Protein AF-A0A7S3AUV2-F1 (afdb_monomer_lite)

Foldseek 3Di:
DDDDDDDDDDDDDDDDDDDDPDDPDPDDDDDDDDDDDDDDDDDDDDDDPPDPDDDPPDPPQLDDPVCLVQVLVVHDDDDPPSDPPVLVVQVVVLLVVLVVVVLKDQDPLLCPPPPDDDDPLQPKIKQKQADVVVLGGTLLCVLPPGGPSVSSVVVVVSCLSVQVSSCVSNVPVVSNDDDRPPDMDMDMDGDHNHDRPDDDPDDPVVVCVVDVCPDPVNVVVVVVVVVVVVPPPPCPPDDDDDDDDDDDDDDD

pLDDT: mean 71.23, std 23.72, range [25.41, 98.56]

Organism: NCBI:txid156174

Secondary structure (DSSP, 8-state):
---PPPPP--PPP--------------------------------------------S---SS-HHHHHHHHTT-----TT-S-HHHHHHHHHHHHHHHHTT--EE-GGGGTTS-S---GGG-EEEE-SEETTTTEE-TTT-TTTSS-HHHHHHHHHHHHHHHHHHHHHTT-GGGG---TT-S---EEEE-TT----S--S---HHHHHH-TT-SHHHHHHHHHHHHHHTTSTT------------------

Sequence (252 aa):
PKMMGRASLLLWLPLAVPLAHYQPQKVDRRAAITSGVSAGLLFAASPSRSAEALPVDGAQPILPTWAIDSIGKGRAVVLPNWLPSELVAELRADCIASYADGNFKPDALASYGKKKTFDPTQDRMVMPSFYPSTGKDGPWVDFDSVGNGVARRAFASRMSDLRHSLAENLNRPTLAANGPQTHEMSYTRYGPGAALPRHTDEHHAELKKAHPVASGDENVKRVQRERCRRGTDGGHRMRPEGAMKRGALHAQ

Structure (mmCIF, N/CA/C/O backbone):
data_AF-A0A7S3AUV2-F1
#
_entry.id   AF-A0A7S3AUV2-F1
#
loop_
_atom_site.group_PDB
_atom_site.id
_atom_site.type_symbol
_atom_site.label_atom_id
_atom_site.label_alt_id
_atom_site.label_comp_id
_atom_site.label_asym_id
_atom_site.label_entity_id
_atom_site.label_seq_id
_atom_site.pdbx_PDB_ins_code
_atom_site.Cartn_x
_atom_site.Cartn_y
_atom_site.Cartn_z
_atom_site.occupancy
_atom_site.B_iso_or_equiv
_atom_site.auth_seq_id
_atom_site.auth_comp_id
_atom_site.auth_asym_id
_atom_site.auth_atom_id
_atom_site.pdbx_PDB_model_num
ATOM 1 N N . PRO A 1 1 ? 3.505 -69.069 5.628 1.00 47.34 1 PRO A N 1
ATOM 2 C CA . PRO A 1 1 ? 3.341 -67.674 6.097 1.00 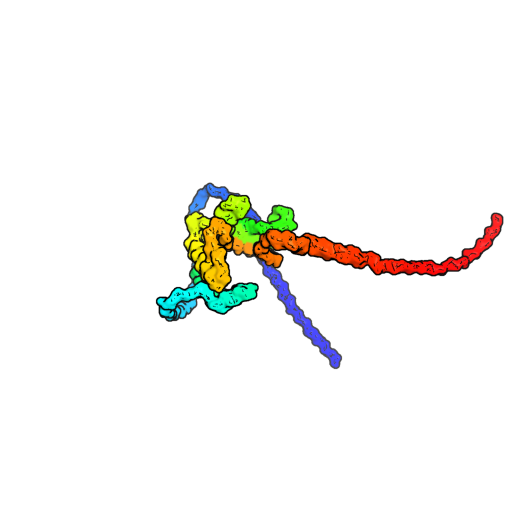47.34 1 PRO A CA 1
ATOM 3 C C . PRO A 1 1 ? 4.608 -66.840 5.826 1.00 47.34 1 PRO A C 1
ATOM 5 O O . PRO A 1 1 ? 5.508 -66.763 6.653 1.00 47.34 1 PRO A O 1
ATOM 8 N N . LYS A 1 2 ? 4.696 -66.273 4.620 1.00 35.97 2 LYS A N 1
ATOM 9 C CA . LYS A 1 2 ? 5.702 -65.283 4.218 1.00 35.97 2 LYS A CA 1
ATOM 10 C C . LYS A 1 2 ? 4.958 -64.226 3.406 1.00 35.97 2 LYS A C 1
ATOM 12 O O . LYS A 1 2 ? 4.561 -64.492 2.278 1.00 35.97 2 LYS A O 1
ATOM 17 N N . MET A 1 3 ? 4.695 -63.075 4.018 1.00 31.45 3 MET A N 1
ATOM 18 C CA . MET A 1 3 ? 4.182 -61.896 3.324 1.00 31.45 3 MET A CA 1
ATOM 19 C C . MET A 1 3 ? 5.372 -61.149 2.722 1.00 31.45 3 MET A C 1
ATOM 21 O O . MET A 1 3 ? 6.220 -60.646 3.453 1.00 31.45 3 MET A O 1
ATOM 25 N N . MET A 1 4 ? 5.449 -61.112 1.391 1.00 35.25 4 MET A N 1
ATOM 26 C CA . MET A 1 4 ? 6.344 -60.222 0.654 1.00 35.25 4 MET A CA 1
ATOM 27 C C . MET A 1 4 ? 5.610 -58.909 0.375 1.00 35.25 4 MET A C 1
ATOM 29 O O . MET A 1 4 ? 4.539 -58.899 -0.232 1.00 35.25 4 MET A O 1
ATOM 33 N N . GLY A 1 5 ? 6.188 -57.813 0.869 1.00 33.25 5 GLY A N 1
ATOM 34 C CA . GLY A 1 5 ? 5.718 -56.449 0.661 1.00 33.25 5 GLY A CA 1
ATOM 35 C C . GLY A 1 5 ? 5.954 -55.977 -0.772 1.00 33.25 5 GLY A C 1
ATOM 36 O O . GLY A 1 5 ? 6.983 -56.261 -1.382 1.00 33.25 5 GLY A O 1
ATOM 37 N N . ARG A 1 6 ? 4.969 -55.251 -1.300 1.00 34.75 6 ARG A N 1
ATOM 38 C CA . ARG A 1 6 ? 5.007 -54.581 -2.601 1.00 34.75 6 ARG A CA 1
ATOM 39 C C . ARG A 1 6 ? 5.859 -53.312 -2.501 1.00 34.75 6 ARG A C 1
ATOM 41 O O . ARG A 1 6 ? 5.592 -52.465 -1.655 1.00 34.75 6 ARG A O 1
ATOM 48 N N . ALA A 1 7 ? 6.850 -53.186 -3.379 1.00 30.55 7 ALA A N 1
ATOM 49 C CA . ALA A 1 7 ? 7.589 -51.951 -3.611 1.00 30.55 7 ALA A CA 1
ATOM 50 C C . ALA A 1 7 ? 6.845 -51.104 -4.657 1.00 30.55 7 ALA A C 1
ATOM 52 O O . ALA A 1 7 ? 6.572 -51.581 -5.759 1.00 30.55 7 ALA A O 1
ATOM 53 N N . SER A 1 8 ? 6.513 -49.860 -4.306 1.00 31.02 8 SER A N 1
ATOM 54 C CA . SER A 1 8 ? 5.978 -48.862 -5.235 1.00 31.02 8 SER A CA 1
ATOM 55 C C . SER A 1 8 ? 7.129 -48.059 -5.837 1.00 31.02 8 SER A C 1
ATOM 57 O O . SER A 1 8 ? 7.892 -47.417 -5.119 1.00 31.02 8 SER A O 1
ATOM 59 N N . LEU A 1 9 ? 7.238 -48.114 -7.163 1.00 25.41 9 LEU A N 1
ATOM 60 C CA . LEU A 1 9 ? 8.177 -47.363 -7.989 1.00 25.41 9 LEU A CA 1
ATOM 61 C C . LEU A 1 9 ? 7.543 -46.002 -8.332 1.00 25.41 9 LEU A C 1
ATOM 63 O O . LEU A 1 9 ? 6.549 -45.952 -9.054 1.00 25.41 9 LEU A O 1
ATOM 67 N N . LEU A 1 10 ? 8.090 -44.905 -7.806 1.00 30.44 10 LEU A N 1
ATOM 68 C CA . LEU A 1 10 ? 7.721 -43.535 -8.180 1.00 30.44 10 LEU A CA 1
ATOM 69 C C . LEU A 1 10 ? 8.792 -42.992 -9.131 1.00 30.44 10 LEU A C 1
ATOM 71 O O . LEU A 1 10 ? 9.920 -42.723 -8.725 1.00 30.44 10 LEU A O 1
ATOM 75 N N . LEU A 1 11 ? 8.432 -42.876 -10.410 1.00 26.03 11 LEU A N 1
ATOM 76 C CA . LEU A 1 11 ? 9.249 -42.269 -11.457 1.00 26.03 11 LEU A CA 1
ATOM 77 C C . LEU A 1 11 ? 9.177 -40.737 -11.316 1.00 26.03 11 LEU A C 1
ATOM 79 O O . LEU A 1 11 ? 8.096 -40.158 -11.401 1.00 26.03 11 LEU A O 1
ATOM 83 N N . TRP A 1 12 ? 10.320 -40.085 -11.113 1.00 27.62 12 TRP A N 1
ATOM 84 C CA . TRP A 1 12 ? 10.468 -38.628 -11.176 1.00 27.62 12 TRP A CA 1
ATOM 85 C C . TRP A 1 12 ? 11.095 -38.269 -12.530 1.00 27.62 12 TRP A C 1
ATOM 87 O O . TRP A 1 12 ? 12.223 -38.669 -12.812 1.00 27.62 12 TRP A O 1
ATOM 97 N N . LEU A 1 13 ? 10.366 -37.538 -13.374 1.00 27.59 13 LEU A N 1
ATOM 98 C CA . LEU A 1 13 ? 10.894 -36.921 -14.595 1.00 27.59 13 LEU A CA 1
ATOM 99 C C . LEU A 1 13 ? 11.226 -35.451 -14.294 1.00 27.59 13 LEU A C 1
ATOM 101 O O . LEU A 1 13 ? 10.324 -34.715 -13.888 1.00 27.59 13 LEU A O 1
ATOM 105 N N . PRO A 1 14 ? 12.468 -34.981 -14.498 1.00 35.66 14 PRO A N 1
ATOM 106 C CA . PRO A 1 14 ? 12.763 -33.558 -14.432 1.00 35.66 14 PRO A CA 1
ATOM 107 C C . PRO A 1 14 ? 12.349 -32.875 -15.744 1.00 35.66 14 PRO A C 1
ATOM 109 O O . PRO A 1 14 ? 12.918 -33.128 -16.804 1.00 35.66 14 PRO A O 1
ATOM 112 N N . LEU A 1 15 ? 11.372 -31.969 -15.664 1.00 36.38 15 LEU A N 1
ATOM 113 C CA . LEU A 1 15 ? 11.144 -30.945 -16.683 1.00 36.38 15 LEU A CA 1
ATOM 114 C C . LEU A 1 15 ? 12.262 -29.903 -16.561 1.00 36.38 15 LEU A C 1
ATOM 116 O O . LEU A 1 15 ? 12.274 -29.083 -15.644 1.00 36.38 15 LEU A O 1
ATOM 120 N N . ALA A 1 16 ? 13.225 -29.968 -17.478 1.00 32.12 16 ALA A N 1
ATOM 121 C CA . ALA A 1 16 ? 14.234 -28.938 -17.657 1.00 32.12 16 ALA A CA 1
ATOM 122 C C . ALA A 1 16 ? 13.564 -27.660 -18.187 1.00 32.12 16 ALA A C 1
ATOM 124 O O . ALA A 1 16 ? 13.121 -27.607 -19.332 1.00 32.12 16 ALA A O 1
ATOM 12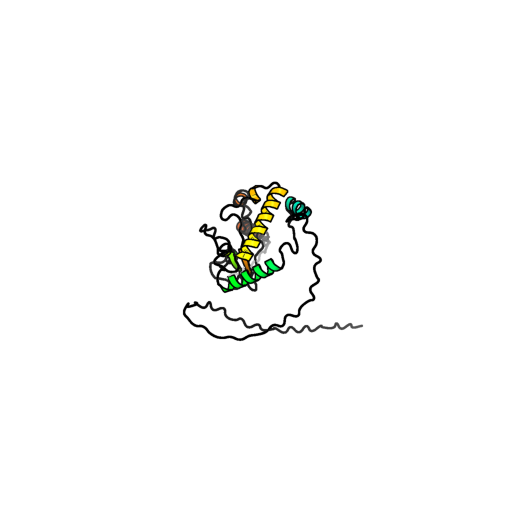5 N N . VAL A 1 17 ? 13.490 -26.629 -17.347 1.00 41.84 17 VAL A N 1
ATOM 126 C CA . VAL A 1 17 ? 13.181 -25.260 -17.776 1.00 41.84 17 VAL A CA 1
ATOM 127 C C . VAL A 1 17 ? 14.514 -24.577 -18.095 1.00 41.84 17 VAL A C 1
ATOM 129 O O . VAL A 1 17 ? 15.403 -24.586 -17.240 1.00 41.84 17 VAL A O 1
ATOM 132 N N . PRO A 1 18 ? 14.709 -23.998 -19.291 1.00 40.44 18 PRO A N 1
ATOM 133 C CA . PRO A 1 18 ? 15.941 -23.283 -19.591 1.00 40.44 18 PRO A CA 1
ATOM 134 C C . PRO A 1 18 ? 16.039 -22.012 -18.733 1.00 40.44 18 PRO A C 1
ATOM 136 O O . PRO A 1 18 ? 15.169 -21.143 -18.782 1.00 40.44 18 PRO A O 1
ATOM 139 N N . LEU A 1 19 ? 17.127 -21.893 -17.964 1.00 38.31 19 LEU A N 1
ATOM 140 C CA . LEU A 1 19 ? 17.561 -20.631 -17.363 1.00 38.31 19 LEU A CA 1
ATOM 141 C C . LEU A 1 19 ? 17.970 -19.671 -18.488 1.00 38.31 19 LEU A C 1
ATOM 143 O O . LEU A 1 19 ? 19.094 -19.719 -18.993 1.00 38.31 19 LEU A O 1
ATOM 147 N N . ALA A 1 20 ? 17.058 -18.783 -18.877 1.00 39.25 20 ALA A N 1
ATOM 148 C CA . ALA A 1 20 ? 17.409 -17.615 -19.667 1.00 39.25 20 ALA A CA 1
ATOM 149 C C . ALA A 1 20 ? 18.305 -16.703 -18.814 1.00 39.25 20 ALA A C 1
ATOM 151 O O . ALA A 1 20 ? 17.902 -16.216 -17.758 1.00 39.25 20 ALA A O 1
ATOM 152 N N . HIS A 1 21 ? 19.545 -16.506 -19.263 1.00 39.69 21 HIS A N 1
ATOM 153 C CA . HIS A 1 21 ? 20.461 -15.523 -18.697 1.00 39.69 21 HIS A CA 1
ATOM 154 C C . HIS A 1 21 ? 19.842 -14.127 -18.829 1.00 39.69 21 HIS A C 1
ATOM 156 O O . HIS A 1 21 ? 19.729 -13.592 -19.930 1.00 39.69 21 HIS A O 1
ATOM 162 N N . TYR A 1 22 ? 19.458 -13.529 -17.702 1.00 45.66 22 TYR A N 1
ATOM 163 C CA . TYR A 1 22 ? 19.075 -12.125 -17.645 1.00 45.66 22 TYR A CA 1
ATOM 164 C C . TYR A 1 22 ? 20.338 -11.263 -17.788 1.00 45.66 22 TYR A C 1
ATOM 166 O O . TYR A 1 22 ? 21.086 -11.053 -16.835 1.00 45.66 22 TYR A O 1
ATOM 174 N N . GLN A 1 23 ? 20.604 -10.812 -19.012 1.00 42.62 23 GLN A N 1
ATOM 175 C CA . GLN A 1 23 ? 21.561 -9.748 -19.305 1.00 42.62 23 GLN A CA 1
ATOM 176 C C . GLN A 1 23 ? 20.798 -8.416 -19.257 1.00 42.62 23 GLN A C 1
ATOM 178 O O . GLN A 1 23 ? 19.882 -8.234 -20.062 1.00 42.62 23 GLN A O 1
ATOM 183 N N . PRO A 1 24 ? 21.128 -7.475 -18.354 1.00 36.16 24 PRO A N 1
ATOM 184 C CA . PRO A 1 24 ? 20.530 -6.148 -18.391 1.00 36.16 24 PRO A CA 1
ATOM 185 C C . PRO A 1 24 ? 20.987 -5.439 -19.672 1.00 36.16 24 PRO A C 1
ATOM 187 O O . PRO A 1 24 ? 22.135 -5.005 -19.782 1.00 36.16 24 PRO A O 1
ATOM 190 N N . GLN A 1 25 ? 20.099 -5.340 -20.663 1.00 38.47 25 GLN A N 1
ATOM 191 C CA . GLN A 1 25 ? 20.367 -4.550 -21.857 1.00 38.47 25 GLN A CA 1
ATOM 192 C C . GLN A 1 25 ? 20.396 -3.066 -21.482 1.00 38.47 25 GLN A C 1
ATOM 194 O O . GLN A 1 25 ? 19.432 -2.517 -20.949 1.00 38.47 25 GLN A O 1
ATOM 199 N N . LYS A 1 26 ? 21.519 -2.403 -21.776 1.00 36.53 26 LYS A N 1
ATOM 200 C CA . LYS A 1 26 ? 21.570 -0.942 -21.862 1.00 36.53 26 LYS A CA 1
ATOM 201 C C . LYS A 1 26 ? 20.704 -0.541 -23.053 1.00 36.53 26 LYS A C 1
ATOM 203 O O . LYS A 1 26 ? 21.098 -0.762 -24.193 1.00 36.53 26 LYS A O 1
ATOM 208 N N . VAL A 1 27 ? 19.516 -0.010 -22.787 1.00 37.97 27 VAL A N 1
ATOM 209 C CA . VAL A 1 27 ? 18.630 0.483 -23.843 1.00 37.97 27 VAL A CA 1
ATOM 210 C C . VAL A 1 27 ? 19.176 1.820 -24.335 1.00 37.97 27 VAL A C 1
ATOM 212 O O . VAL A 1 27 ? 18.982 2.858 -23.702 1.00 37.97 27 VAL A O 1
ATOM 215 N N . ASP A 1 28 ? 19.876 1.776 -25.465 1.00 44.97 28 ASP A N 1
ATOM 216 C CA . ASP A 1 28 ? 20.173 2.952 -26.274 1.00 44.97 28 ASP A CA 1
ATOM 217 C C . ASP A 1 28 ? 18.863 3.422 -26.923 1.00 44.97 28 ASP A C 1
ATOM 219 O O . ASP A 1 28 ? 18.268 2.740 -27.760 1.00 44.97 28 ASP A O 1
ATOM 223 N N . ARG A 1 29 ? 18.355 4.579 -26.491 1.00 47.25 29 ARG A N 1
ATOM 224 C CA . ARG A 1 29 ? 17.128 5.170 -27.037 1.00 47.25 29 ARG A CA 1
ATOM 225 C C . ARG A 1 29 ? 17.440 5.850 -28.367 1.00 47.25 29 ARG A C 1
ATOM 227 O O . ARG A 1 29 ? 17.675 7.056 -28.381 1.00 47.25 29 ARG A O 1
ATOM 234 N N . ARG A 1 30 ? 17.399 5.110 -29.481 1.00 43.34 30 ARG A N 1
ATOM 235 C CA . ARG A 1 30 ? 17.244 5.684 -30.832 1.00 43.34 30 ARG A CA 1
ATOM 236 C C . ARG A 1 30 ? 16.678 4.677 -31.856 1.00 43.34 30 ARG A C 1
ATOM 238 O O . ARG A 1 30 ? 17.375 3.776 -32.291 1.00 43.34 30 ARG A O 1
ATOM 245 N N . ALA A 1 31 ? 15.453 4.995 -32.292 1.00 40.38 31 ALA A N 1
ATOM 246 C CA . ALA A 1 31 ? 14.849 4.791 -33.620 1.00 40.38 31 ALA A CA 1
ATOM 247 C C . ALA A 1 31 ? 14.235 3.432 -34.061 1.00 40.38 31 ALA A C 1
ATOM 249 O O . ALA A 1 31 ? 14.817 2.371 -33.889 1.00 40.38 31 ALA A O 1
ATOM 250 N N . ALA A 1 32 ? 13.099 3.601 -34.773 1.00 38.06 32 ALA A N 1
ATOM 251 C CA . ALA A 1 32 ? 12.352 2.718 -35.698 1.00 38.06 32 ALA A CA 1
ATOM 252 C C . ALA A 1 32 ? 11.533 1.565 -35.072 1.00 38.06 32 ALA A C 1
ATOM 254 O O . ALA A 1 32 ? 12.084 0.670 -34.451 1.00 38.06 32 ALA A O 1
ATOM 255 N N . ILE A 1 33 ? 10.190 1.611 -35.041 1.00 42.72 33 ILE A N 1
ATOM 256 C CA . ILE A 1 33 ? 9.170 1.495 -36.119 1.00 42.72 33 ILE A CA 1
ATOM 257 C C . ILE A 1 33 ? 9.178 0.120 -36.831 1.00 42.72 33 ILE A C 1
ATOM 259 O O . ILE A 1 33 ? 10.155 -0.257 -37.471 1.00 42.72 33 ILE A O 1
ATOM 263 N N . THR A 1 34 ? 7.980 -0.489 -36.830 1.00 34.84 34 THR A N 1
ATOM 264 C CA . THR A 1 34 ? 7.342 -1.449 -37.771 1.00 34.84 34 THR A CA 1
ATOM 265 C C . THR A 1 34 ? 7.225 -2.936 -37.388 1.00 34.84 34 THR A C 1
ATOM 267 O O . THR A 1 34 ? 8.220 -3.632 -37.243 1.00 34.84 34 THR A O 1
ATOM 270 N N . SER A 1 35 ? 5.953 -3.386 -37.400 1.00 40.06 35 SER A N 1
ATOM 271 C CA . SER A 1 35 ? 5.419 -4.749 -37.633 1.00 40.06 35 SER A CA 1
ATOM 272 C C . SER A 1 35 ? 5.687 -5.800 -36.542 1.00 40.06 35 SER A C 1
ATOM 274 O O . SER A 1 35 ? 6.824 -6.061 -36.195 1.00 40.06 35 SER A O 1
ATOM 276 N N . GLY A 1 36 ? 4.724 -6.500 -35.937 1.00 35.44 36 GLY A N 1
ATOM 277 C CA . GLY A 1 36 ? 3.363 -6.852 -36.336 1.00 35.44 36 GLY A CA 1
ATOM 278 C C . GLY A 1 36 ? 3.264 -8.376 -36.423 1.00 35.44 36 GLY A C 1
ATOM 279 O O . GLY A 1 36 ? 3.754 -8.919 -37.397 1.00 35.44 36 GLY A O 1
ATOM 280 N N . VAL A 1 37 ? 2.640 -9.049 -35.445 1.00 39.16 37 VAL A N 1
ATOM 281 C CA . VAL A 1 37 ? 2.006 -10.375 -35.604 1.00 39.16 37 VAL A CA 1
ATOM 282 C C . VAL A 1 37 ? 0.911 -10.516 -34.546 1.00 39.16 37 VAL A C 1
ATOM 284 O O . VAL A 1 37 ? 1.168 -10.482 -33.344 1.00 39.16 37 VAL A O 1
ATOM 287 N N . SER A 1 38 ? -0.316 -10.680 -35.024 1.00 44.53 38 SER A N 1
ATOM 288 C CA . SER A 1 38 ? -1.495 -11.038 -34.247 1.00 44.53 38 SER A CA 1
ATOM 289 C C . SER A 1 38 ? -1.416 -12.494 -33.785 1.00 44.53 38 SER A C 1
ATOM 291 O O . SER A 1 38 ? -1.256 -13.393 -34.607 1.00 44.53 38 SER A O 1
ATOM 293 N N . ALA A 1 39 ? -1.614 -12.740 -32.492 1.00 43.16 39 ALA A N 1
ATOM 294 C CA . ALA A 1 39 ? -1.953 -14.058 -31.965 1.00 43.16 39 ALA A CA 1
ATOM 295 C C . ALA A 1 39 ? -3.254 -13.924 -31.170 1.00 43.16 39 ALA A C 1
ATOM 297 O O . ALA A 1 39 ? -3.282 -13.371 -30.071 1.00 43.16 39 ALA A O 1
ATOM 298 N N . GLY A 1 40 ? -4.350 -14.370 -31.784 1.00 38.03 40 GLY A N 1
ATOM 299 C CA . GLY A 1 40 ? -5.665 -14.404 -31.164 1.00 38.03 40 GLY A CA 1
ATOM 300 C C . GLY A 1 40 ? -5.706 -15.444 -30.050 1.00 38.03 40 GLY A C 1
ATOM 301 O O . GLY A 1 40 ? -5.492 -16.629 -30.297 1.00 38.03 40 GLY A O 1
ATOM 302 N N . LEU A 1 41 ? -6.019 -15.000 -28.833 1.00 40.97 41 LEU A N 1
ATOM 303 C CA . LEU A 1 41 ? -6.516 -15.873 -27.778 1.00 40.97 41 LEU A CA 1
ATOM 304 C C . LEU A 1 41 ? -8.043 -15.792 -27.762 1.00 40.97 41 LEU A C 1
ATOM 306 O O . LEU A 1 41 ? -8.628 -14.754 -27.459 1.00 40.97 41 LEU A O 1
ATOM 310 N N . LEU A 1 42 ? -8.672 -16.918 -28.084 1.00 37.50 42 LEU A N 1
ATOM 311 C CA . LEU A 1 42 ? -10.092 -17.163 -27.873 1.00 37.50 42 LEU A CA 1
ATOM 312 C C . LEU A 1 42 ? -10.339 -17.290 -26.364 1.00 37.50 42 LEU A C 1
ATOM 314 O O . LEU A 1 42 ? -10.059 -18.331 -25.771 1.00 37.50 42 LEU A O 1
ATOM 318 N N . PHE A 1 43 ? -10.856 -16.235 -25.736 1.00 41.97 43 PHE A N 1
ATOM 319 C CA . PHE A 1 43 ? -11.446 -16.337 -24.403 1.00 41.97 43 PHE A CA 1
ATOM 320 C C . PHE A 1 43 ? -12.873 -16.869 -24.541 1.00 41.97 43 PHE A C 1
ATOM 322 O O . PHE A 1 43 ? -13.735 -16.231 -25.145 1.00 41.97 43 PHE A O 1
ATOM 329 N N . ALA A 1 44 ? -13.111 -18.059 -23.992 1.00 43.34 44 ALA A N 1
ATOM 330 C CA . ALA A 1 44 ? -14.448 -18.609 -23.838 1.00 43.34 44 ALA A CA 1
ATOM 331 C C . ALA A 1 44 ? -15.270 -17.686 -22.924 1.00 43.34 44 ALA A C 1
ATOM 333 O O . ALA A 1 44 ? -14.907 -17.454 -21.769 1.00 43.34 44 ALA A O 1
ATOM 334 N N . ALA A 1 45 ? -16.361 -17.142 -23.460 1.00 40.25 45 ALA A N 1
ATOM 335 C CA . ALA A 1 45 ? -17.312 -16.336 -22.714 1.00 40.25 45 ALA A CA 1
ATOM 336 C C . ALA A 1 45 ? -18.056 -17.222 -21.704 1.00 40.25 45 ALA A C 1
ATOM 338 O O . ALA A 1 45 ? -18.858 -18.078 -22.079 1.00 40.25 45 ALA A O 1
ATOM 339 N N . SER A 1 46 ? -17.788 -17.016 -20.416 1.00 50.28 46 SER A N 1
ATOM 340 C CA . SER A 1 46 ? -18.653 -17.515 -19.347 1.00 50.28 46 SER A CA 1
ATOM 341 C C . SER A 1 46 ? -19.993 -16.772 -19.393 1.00 50.28 46 SER A C 1
ATOM 343 O O . SER A 1 46 ? -19.998 -15.561 -19.626 1.00 50.28 46 SER A O 1
ATOM 345 N N . PRO A 1 47 ? -21.132 -17.445 -19.157 1.00 43.97 47 PRO A N 1
ATOM 346 C CA . PRO A 1 47 ? -22.423 -16.777 -19.113 1.00 43.97 47 PRO A CA 1
ATOM 347 C C . PRO A 1 47 ? -22.444 -15.767 -17.961 1.00 43.97 47 PRO A C 1
ATOM 349 O O . PRO A 1 47 ? -22.327 -16.137 -16.790 1.00 43.97 47 PRO A O 1
ATOM 352 N N . SER A 1 48 ? -22.603 -14.489 -18.312 1.00 43.12 48 SER A N 1
ATOM 353 C CA . SER A 1 48 ? -22.936 -13.420 -17.376 1.00 43.12 48 SER A CA 1
ATOM 354 C C . SER A 1 48 ? -24.209 -13.802 -16.634 1.00 43.12 48 SER A C 1
ATOM 356 O O . SER A 1 48 ? -25.304 -13.773 -17.194 1.00 43.12 48 SER A O 1
ATOM 358 N N . ARG A 1 49 ? -24.077 -14.152 -15.352 1.00 45.91 49 ARG A N 1
ATOM 359 C CA . ARG A 1 49 ? -25.196 -14.007 -14.425 1.00 45.91 49 ARG A CA 1
ATOM 360 C C . ARG A 1 49 ? -25.500 -12.518 -14.375 1.00 45.91 49 ARG A C 1
ATOM 362 O O . ARG A 1 49 ? -24.678 -11.755 -13.875 1.00 45.91 49 ARG A O 1
ATOM 369 N N . SER A 1 50 ? -26.643 -12.120 -14.926 1.00 51.47 50 SER A N 1
ATOM 370 C CA . SER A 1 50 ? -27.216 -10.801 -14.688 1.00 51.47 50 SER A CA 1
ATOM 371 C C . SER A 1 50 ? -27.293 -10.602 -13.180 1.00 51.47 50 SER A C 1
ATOM 373 O O . SER A 1 50 ? -28.091 -11.249 -12.504 1.00 51.47 50 SER A O 1
ATOM 375 N N . ALA A 1 51 ? -26.394 -9.776 -12.651 1.00 47.53 51 ALA A N 1
ATOM 376 C CA . ALA A 1 51 ? -26.490 -9.294 -11.293 1.00 47.53 51 ALA A CA 1
ATOM 377 C C . ALA A 1 51 ? -27.745 -8.423 -11.242 1.00 47.53 51 ALA A C 1
ATOM 379 O O . ALA A 1 51 ? -27.788 -7.345 -11.834 1.00 47.53 51 ALA A O 1
ATOM 380 N N . GLU A 1 52 ? -28.791 -8.940 -10.605 1.00 45.03 52 GLU A N 1
ATOM 381 C CA . GLU A 1 52 ? -29.916 -8.142 -10.138 1.00 45.03 52 GLU A CA 1
ATOM 382 C C . GLU A 1 52 ? -29.344 -6.941 -9.378 1.00 45.03 52 GLU A C 1
ATOM 384 O O . GLU A 1 52 ? -28.635 -7.100 -8.381 1.00 45.03 52 GLU A O 1
ATOM 389 N N . ALA A 1 53 ? -29.575 -5.742 -9.910 1.00 46.59 53 ALA A N 1
ATOM 390 C CA . ALA A 1 53 ? -29.132 -4.504 -9.298 1.00 46.59 53 ALA A CA 1
ATOM 391 C C . ALA A 1 53 ? -29.901 -4.319 -7.986 1.00 46.59 53 ALA A C 1
ATOM 393 O O . ALA A 1 53 ? -31.071 -3.937 -7.984 1.00 46.59 53 ALA A O 1
ATOM 394 N N . LEU A 1 54 ? -29.243 -4.641 -6.872 1.00 47.44 54 LEU A N 1
ATOM 395 C CA . LEU A 1 54 ? -29.751 -4.335 -5.543 1.00 47.44 54 LEU A CA 1
ATOM 396 C C . LEU A 1 54 ? -29.869 -2.810 -5.376 1.00 47.44 54 LEU A C 1
ATOM 398 O O . LEU A 1 54 ? -29.056 -2.066 -5.933 1.00 47.44 54 LEU A O 1
ATOM 402 N N . PRO A 1 55 ? -30.884 -2.344 -4.631 1.00 43.59 55 PRO A N 1
ATOM 403 C CA . PRO A 1 55 ? -31.174 -0.927 -4.468 1.00 43.59 55 PRO A CA 1
ATOM 404 C C . PRO A 1 55 ? -29.964 -0.164 -3.918 1.00 43.59 55 PRO A C 1
ATOM 406 O O . PRO A 1 55 ? -29.302 -0.594 -2.973 1.00 43.59 55 PRO A O 1
ATOM 409 N N . VAL A 1 56 ? -29.694 0.986 -4.536 1.00 50.25 56 VAL A N 1
ATOM 410 C CA . VAL A 1 56 ? -28.684 1.964 -4.123 1.00 50.25 56 VAL A CA 1
ATOM 411 C C . VAL A 1 56 ? -29.245 2.723 -2.921 1.00 50.25 56 VAL A C 1
ATOM 413 O O . VAL A 1 56 ? -29.807 3.801 -3.081 1.00 50.25 56 VAL A O 1
ATOM 416 N N . ASP A 1 57 ? -29.170 2.126 -1.731 1.00 46.88 57 ASP A N 1
ATOM 417 C CA . ASP A 1 57 ? -29.711 2.725 -0.508 1.00 46.88 57 ASP A CA 1
ATOM 418 C C . ASP A 1 57 ? -28.733 2.566 0.666 1.00 46.88 57 ASP A C 1
ATOM 420 O O . ASP A 1 57 ? -28.354 1.455 1.043 1.00 46.88 57 ASP A O 1
ATOM 424 N N . GLY A 1 58 ? -28.287 3.710 1.196 1.00 53.56 58 GLY A N 1
ATOM 425 C CA . GLY A 1 58 ? -27.262 3.845 2.235 1.00 53.56 58 GLY A CA 1
ATOM 426 C C . GLY A 1 58 ? -25.854 3.463 1.765 1.00 53.56 58 GLY A C 1
ATOM 427 O O . GLY A 1 58 ? -25.592 2.318 1.406 1.00 53.56 58 GLY A O 1
ATOM 428 N N . ALA A 1 59 ? -24.906 4.405 1.799 1.00 72.00 59 ALA A N 1
ATOM 429 C CA . ALA A 1 59 ? -23.494 4.083 1.605 1.00 72.00 59 ALA A CA 1
ATOM 430 C C . ALA A 1 59 ? -23.085 3.013 2.633 1.00 72.00 59 ALA A C 1
ATOM 432 O O . ALA A 1 59 ? -22.958 3.302 3.822 1.00 72.00 59 ALA A O 1
ATOM 433 N N . GLN A 1 60 ? -22.949 1.763 2.183 1.00 76.56 60 GLN A N 1
ATOM 434 C CA . GLN A 1 60 ? -22.558 0.661 3.052 1.00 76.56 60 GLN A CA 1
ATOM 435 C C . GLN A 1 60 ? -21.204 1.002 3.691 1.00 76.56 60 GLN A C 1
ATOM 437 O O . GLN A 1 60 ? -20.295 1.438 2.972 1.00 76.56 60 GLN A O 1
ATOM 442 N N . PRO A 1 61 ? -21.046 0.822 5.014 1.00 88.00 61 PRO A N 1
ATOM 443 C CA . PRO A 1 61 ? -19.778 1.065 5.684 1.00 88.00 61 PRO A CA 1
ATOM 444 C C . PRO A 1 61 ? -18.633 0.323 4.985 1.00 88.00 61 PRO A C 1
ATOM 446 O O . PRO A 1 61 ? -18.772 -0.841 4.606 1.00 88.00 61 PRO A O 1
ATOM 449 N N . ILE A 1 62 ? -17.476 0.976 4.838 1.00 94.44 62 ILE A N 1
ATOM 450 C CA . ILE A 1 62 ? -16.301 0.377 4.178 1.00 94.44 62 ILE A CA 1
ATOM 451 C C . ILE A 1 62 ? -15.770 -0.869 4.902 1.00 94.44 62 ILE A C 1
ATOM 453 O O . ILE A 1 62 ? -15.107 -1.711 4.290 1.00 94.44 62 ILE A O 1
ATOM 457 N N . LEU A 1 63 ? -16.074 -0.984 6.198 1.00 95.81 63 LEU A N 1
ATOM 458 C CA . LEU A 1 63 ? -15.819 -2.149 7.030 1.00 95.81 63 LEU A CA 1
ATOM 459 C C . LEU A 1 63 ? -17.109 -2.573 7.743 1.00 95.81 63 LEU A C 1
ATOM 461 O O . LEU A 1 63 ? -17.802 -1.721 8.299 1.00 95.81 63 LEU A O 1
ATOM 465 N N . PRO A 1 64 ? -17.413 -3.878 7.809 1.00 95.50 64 PRO A N 1
ATOM 466 C CA . PRO A 1 64 ? -18.510 -4.365 8.634 1.00 95.50 64 PRO A CA 1
ATOM 467 C C . PRO A 1 64 ? -18.174 -4.230 10.130 1.00 95.50 64 PRO A C 1
ATOM 469 O O . PRO A 1 64 ? -17.012 -4.340 10.526 1.00 95.50 64 PRO A O 1
ATOM 472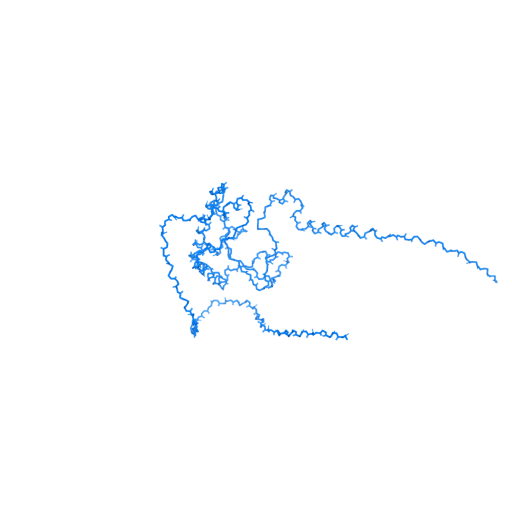 N N . THR A 1 65 ? -19.187 -4.077 10.987 1.00 95.94 65 THR A N 1
ATOM 473 C CA . THR A 1 65 ? -19.011 -3.857 12.440 1.00 95.94 65 THR A CA 1
ATOM 474 C C . THR A 1 65 ? -18.141 -4.925 13.114 1.00 95.94 65 THR A C 1
ATOM 476 O O . THR A 1 65 ? -17.261 -4.603 13.906 1.00 95.94 65 THR A O 1
ATOM 479 N N . TRP A 1 66 ? -18.294 -6.201 12.741 1.00 96.56 66 TRP A N 1
ATOM 480 C CA . TRP A 1 66 ? -17.489 -7.289 13.313 1.00 96.56 66 TRP A CA 1
ATOM 481 C C . TRP A 1 66 ? -15.980 -7.150 13.023 1.00 96.56 66 TRP A C 1
ATOM 483 O O . TRP A 1 66 ? -15.148 -7.626 13.806 1.00 96.56 66 TRP A O 1
ATOM 493 N N . ALA A 1 67 ? -15.613 -6.516 11.901 1.00 97.75 67 ALA A N 1
ATOM 494 C CA . ALA A 1 67 ? -14.221 -6.274 11.534 1.00 97.75 67 ALA A CA 1
ATOM 495 C C . ALA A 1 67 ? -13.618 -5.189 12.430 1.00 97.75 67 ALA A C 1
ATOM 497 O O . ALA A 1 67 ? -12.524 -5.384 12.959 1.00 97.75 67 ALA A O 1
ATOM 498 N N . ILE A 1 68 ? -14.361 -4.104 12.669 1.00 97.69 68 ILE A N 1
ATOM 499 C CA . ILE A 1 68 ? -13.992 -3.050 13.623 1.00 97.69 68 ILE A CA 1
ATOM 500 C C . ILE A 1 68 ? -13.756 -3.647 15.013 1.00 97.69 68 ILE A C 1
ATOM 502 O O . ILE A 1 68 ? -12.680 -3.459 15.579 1.00 97.69 68 ILE A O 1
ATOM 506 N N . ASP A 1 69 ? -14.701 -4.440 15.526 1.00 97.50 69 ASP A N 1
ATOM 507 C CA . ASP A 1 69 ? -14.586 -5.070 16.848 1.00 97.50 69 ASP A CA 1
ATOM 508 C C . ASP A 1 69 ? -13.355 -5.976 16.965 1.00 97.50 69 ASP A C 1
ATOM 510 O O . ASP A 1 69 ? -12.716 -6.061 18.017 1.00 97.50 69 ASP A O 1
ATOM 514 N N . SER A 1 70 ? -13.021 -6.690 15.889 1.00 97.62 70 SER A N 1
ATOM 515 C CA . SER A 1 70 ? -11.864 -7.586 15.846 1.00 97.62 70 SER A CA 1
ATOM 516 C C . SER A 1 70 ? -10.551 -6.804 15.827 1.00 97.62 70 SER A C 1
ATOM 518 O O . SER A 1 70 ? -9.640 -7.127 16.595 1.00 97.62 70 SER A O 1
ATOM 520 N N . ILE A 1 71 ? -10.472 -5.743 15.020 1.00 96.88 71 ILE A N 1
ATOM 521 C CA . ILE A 1 71 ? -9.308 -4.849 14.955 1.00 96.88 71 ILE A CA 1
ATOM 522 C C . ILE A 1 71 ? -9.111 -4.130 16.293 1.00 96.88 71 ILE A C 1
ATOM 524 O O . ILE A 1 71 ? -7.992 -4.089 16.801 1.00 96.88 71 ILE A O 1
ATOM 528 N N . GLY A 1 72 ? -10.183 -3.638 16.922 1.00 95.88 72 GLY A N 1
ATOM 529 C CA . GLY A 1 72 ? -10.132 -2.999 18.241 1.00 95.88 72 GLY A CA 1
ATOM 530 C C . GLY A 1 72 ? -9.587 -3.917 19.343 1.00 95.88 72 GLY A C 1
ATOM 531 O O . GLY A 1 72 ? -8.963 -3.448 20.291 1.00 95.88 72 GLY A O 1
ATOM 532 N N . LYS A 1 73 ? -9.733 -5.239 19.181 1.00 96.88 73 LYS A N 1
ATOM 533 C CA . LYS A 1 73 ? -9.147 -6.274 20.055 1.00 96.88 73 LYS A CA 1
ATOM 534 C C . LYS A 1 73 ? -7.712 -6.665 19.667 1.00 96.88 73 LYS A C 1
ATOM 536 O O . LYS A 1 73 ? -7.196 -7.655 20.185 1.00 96.88 73 LYS A O 1
ATOM 541 N N . GLY A 1 74 ? -7.081 -5.939 18.743 1.00 93.56 74 GLY A N 1
ATOM 542 C CA . GLY A 1 74 ? -5.722 -6.197 18.264 1.00 93.56 74 GLY A CA 1
ATOM 543 C C . GLY A 1 74 ? -5.596 -7.435 17.373 1.00 93.56 74 GLY A C 1
ATOM 544 O O . GLY A 1 74 ? -4.521 -8.026 17.301 1.00 93.56 74 GLY A O 1
ATOM 545 N N . ARG A 1 75 ? -6.686 -7.878 16.732 1.00 95.44 75 ARG A N 1
ATOM 546 C CA . ARG A 1 75 ? -6.683 -9.058 15.854 1.00 95.44 75 ARG A CA 1
ATOM 547 C C . ARG A 1 75 ? -6.547 -8.658 14.389 1.00 95.44 75 ARG A C 1
ATOM 549 O O . ARG A 1 75 ? -7.019 -7.604 13.973 1.00 95.44 75 ARG A O 1
ATOM 556 N N . ALA A 1 76 ? -5.958 -9.552 13.600 1.00 94.81 76 ALA A N 1
ATOM 557 C CA . ALA A 1 76 ? -5.981 -9.454 12.147 1.00 94.81 76 ALA A CA 1
ATOM 558 C C . ALA A 1 76 ? -7.367 -9.827 11.598 1.00 94.81 76 ALA A C 1
ATOM 560 O O . ALA A 1 76 ? -8.039 -10.712 12.134 1.00 94.81 76 ALA A O 1
ATOM 561 N N . VAL A 1 77 ? -7.771 -9.167 10.513 1.00 96.38 77 VAL A N 1
ATOM 562 C CA . VAL A 1 77 ? -9.040 -9.404 9.817 1.00 96.38 77 VAL A CA 1
ATOM 563 C C . VAL A 1 77 ? -8.766 -9.682 8.341 1.00 96.38 77 VAL A C 1
ATOM 565 O O . VAL A 1 77 ? -7.905 -9.048 7.737 1.00 96.38 77 VAL A O 1
ATOM 568 N N . VAL A 1 78 ? -9.517 -10.621 7.762 1.00 96.56 78 VAL A N 1
ATOM 569 C CA . VAL A 1 78 ? -9.494 -10.933 6.328 1.00 96.56 78 VAL A CA 1
ATOM 570 C C . VAL A 1 78 ? -10.857 -10.591 5.739 1.00 96.56 78 VAL A C 1
ATOM 572 O O . VAL A 1 78 ? -11.870 -11.137 6.172 1.00 96.56 78 VAL A O 1
ATOM 575 N N . LEU A 1 79 ? -10.875 -9.698 4.748 1.00 95.88 79 LEU A N 1
ATOM 576 C CA . LEU A 1 79 ? -12.081 -9.307 4.020 1.00 95.88 79 LEU A CA 1
ATOM 577 C C . LEU A 1 79 ? -11.958 -9.739 2.555 1.00 95.88 79 LEU A C 1
ATOM 579 O O . LEU A 1 79 ? -11.213 -9.111 1.797 1.00 95.88 79 LEU A O 1
ATOM 583 N N . PRO A 1 80 ? -12.644 -10.814 2.133 1.00 95.19 80 PRO A N 1
ATOM 584 C CA . PRO A 1 80 ? -12.652 -11.201 0.730 1.00 95.19 80 PRO A CA 1
ATOM 585 C C . PRO A 1 80 ? -13.377 -10.137 -0.101 1.00 95.19 80 PRO A C 1
ATOM 587 O O . PRO A 1 80 ? -14.336 -9.528 0.367 1.00 95.19 80 PRO A O 1
ATOM 590 N N . ASN A 1 81 ? -12.935 -9.940 -1.345 1.00 94.75 81 ASN A N 1
ATOM 591 C CA . ASN A 1 81 ? -13.588 -9.053 -2.319 1.00 94.75 81 ASN A CA 1
ATOM 592 C C . ASN A 1 81 ? -13.794 -7.605 -1.823 1.00 94.75 81 ASN A C 1
ATOM 594 O O . ASN A 1 81 ? -14.761 -6.949 -2.194 1.00 94.75 81 ASN A O 1
ATOM 598 N N . TRP A 1 82 ? -12.898 -7.105 -0.964 1.00 95.31 82 TRP A N 1
ATOM 599 C CA . TRP A 1 82 ? -12.994 -5.744 -0.420 1.00 95.31 82 TRP A CA 1
ATOM 600 C C . TRP A 1 82 ? -12.791 -4.649 -1.483 1.00 95.31 82 TRP A C 1
ATOM 602 O O . TRP A 1 82 ? -13.381 -3.569 -1.394 1.00 95.31 82 TRP A O 1
ATOM 612 N N . LEU A 1 83 ? -11.971 -4.941 -2.499 1.00 95.75 83 LEU A N 1
ATOM 613 C CA . LEU A 1 83 ? -11.840 -4.125 -3.703 1.00 95.75 83 LEU A CA 1
ATOM 614 C C . LEU A 1 83 ? -12.702 -4.699 -4.835 1.00 95.75 83 LEU A C 1
ATOM 616 O O . LEU A 1 83 ? -12.755 -5.925 -4.975 1.00 95.75 83 LEU A O 1
ATOM 620 N N . PRO A 1 84 ? -13.288 -3.837 -5.687 1.00 95.88 84 PRO A N 1
ATOM 621 C CA . PRO A 1 84 ? -13.923 -4.265 -6.930 1.00 95.88 84 PRO A CA 1
ATOM 622 C C . PRO A 1 84 ? -12.963 -5.073 -7.811 1.00 95.88 84 PRO A C 1
ATOM 624 O O . PRO A 1 84 ? -11.775 -4.744 -7.912 1.00 95.88 84 PRO A O 1
ATOM 627 N N . SER A 1 85 ? -13.470 -6.119 -8.466 1.00 96.75 85 SER A N 1
ATOM 628 C CA . SER A 1 85 ? -12.680 -7.004 -9.332 1.00 96.75 85 SER A CA 1
ATOM 629 C C . SER A 1 85 ? -12.002 -6.261 -10.477 1.00 96.75 85 SER A C 1
ATOM 631 O O . SER A 1 85 ? -10.867 -6.579 -10.834 1.00 96.75 85 SER A O 1
ATOM 633 N N . GLU A 1 86 ? -12.678 -5.255 -11.018 1.00 97.94 86 GLU A N 1
ATOM 634 C CA . GLU A 1 86 ? -12.232 -4.432 -12.139 1.00 97.94 86 GLU A CA 1
ATOM 635 C C . GLU A 1 86 ? -11.008 -3.617 -11.719 1.00 97.94 86 GLU A C 1
ATOM 637 O O . GLU A 1 86 ? -9.959 -3.697 -12.356 1.00 97.94 86 GLU A O 1
ATOM 642 N N . LEU A 1 87 ? -11.086 -2.948 -10.563 1.00 97.56 87 LEU A N 1
ATOM 643 C CA . LEU A 1 87 ? -9.967 -2.189 -10.007 1.00 97.56 87 LEU A CA 1
ATOM 644 C C . LEU A 1 87 ? -8.773 -3.101 -9.678 1.00 97.56 87 LEU A C 1
ATOM 646 O O . LEU A 1 87 ? -7.624 -2.732 -9.908 1.00 97.56 87 LEU A O 1
ATOM 650 N N . VAL A 1 88 ? -9.015 -4.317 -9.177 1.00 98.25 88 VAL A N 1
ATOM 651 C CA . VAL A 1 88 ? -7.940 -5.300 -8.950 1.00 98.25 88 VAL A CA 1
ATOM 652 C C . VAL A 1 88 ? -7.258 -5.696 -10.263 1.00 98.25 88 VAL A C 1
ATOM 654 O O . VAL A 1 88 ? -6.032 -5.823 -10.294 1.00 98.25 88 VAL A O 1
ATOM 657 N N . ALA A 1 89 ? -8.018 -5.902 -11.341 1.00 98.25 89 ALA A N 1
ATOM 658 C CA . ALA A 1 89 ? -7.461 -6.222 -12.652 1.00 98.25 89 ALA A CA 1
ATOM 659 C C . ALA A 1 89 ? -6.616 -5.062 -13.204 1.00 98.25 89 ALA A C 1
ATOM 661 O O . ALA A 1 89 ? -5.492 -5.292 -13.656 1.00 98.25 89 ALA A O 1
ATOM 662 N N . GLU A 1 90 ? -7.102 -3.825 -13.086 1.00 98.44 90 GLU A N 1
ATOM 663 C CA . GLU A 1 90 ? -6.377 -2.620 -13.499 1.00 98.44 90 GLU A CA 1
ATOM 664 C C . GLU A 1 90 ? -5.077 -2.420 -12.714 1.00 98.44 90 GLU A C 1
ATOM 666 O O . GLU A 1 90 ? -4.026 -2.219 -13.318 1.00 98.44 90 GLU A O 1
ATOM 671 N N . LEU A 1 91 ? -5.108 -2.547 -11.382 1.00 98.31 91 LEU A N 1
ATOM 672 C CA . LEU A 1 91 ? -3.913 -2.433 -10.533 1.00 98.31 91 LEU A CA 1
ATOM 673 C C . LEU A 1 91 ? -2.877 -3.524 -10.843 1.00 98.31 91 LEU A C 1
ATOM 675 O O . LEU A 1 91 ? -1.674 -3.281 -10.760 1.00 98.31 91 LEU A O 1
ATOM 679 N N . ARG A 1 92 ? -3.317 -4.738 -11.199 1.00 98.38 92 ARG A N 1
ATOM 680 C CA . ARG A 1 92 ? -2.409 -5.816 -11.624 1.00 98.38 92 ARG A CA 1
ATOM 681 C C . ARG A 1 92 ? -1.748 -5.494 -12.958 1.00 98.38 92 ARG A C 1
ATOM 683 O O . ARG A 1 92 ? -0.537 -5.667 -13.074 1.00 98.38 92 ARG A O 1
ATOM 690 N N . ALA A 1 93 ? -2.526 -5.035 -13.936 1.00 98.38 93 ALA A N 1
ATOM 691 C CA . ALA A 1 93 ? -1.999 -4.621 -15.230 1.00 98.38 93 ALA A CA 1
ATOM 692 C C . ALA A 1 93 ? -1.006 -3.456 -15.075 1.00 98.38 93 ALA A C 1
ATOM 694 O O . ALA A 1 93 ? 0.085 -3.515 -15.640 1.00 98.38 93 ALA A O 1
ATOM 695 N N . ASP A 1 94 ? -1.336 -2.465 -14.238 1.00 98.56 94 ASP A N 1
ATOM 696 C CA . ASP A 1 94 ? -0.455 -1.338 -13.912 1.00 98.56 94 ASP A CA 1
ATOM 697 C C . ASP A 1 94 ? 0.869 -1.795 -13.297 1.00 98.56 94 ASP A C 1
ATOM 699 O O . ASP A 1 94 ? 1.941 -1.383 -13.732 1.00 98.56 94 ASP A O 1
ATOM 703 N N . CYS A 1 95 ? 0.808 -2.689 -12.309 1.00 98.19 95 CYS A N 1
ATOM 704 C CA . CYS A 1 95 ? 1.991 -3.229 -11.645 1.00 98.19 95 CYS A CA 1
ATOM 705 C C . CYS A 1 95 ? 2.925 -3.949 -12.635 1.00 98.19 95 CYS A C 1
ATOM 707 O O . CYS A 1 95 ? 4.138 -3.732 -12.611 1.00 98.19 95 CYS A O 1
ATOM 709 N N . ILE A 1 96 ? 2.369 -4.767 -13.538 1.00 97.56 96 ILE A N 1
ATOM 710 C CA . ILE A 1 96 ? 3.139 -5.487 -14.565 1.00 97.56 96 ILE A CA 1
ATOM 711 C C . ILE A 1 96 ? 3.791 -4.506 -15.545 1.00 97.56 96 ILE A C 1
ATOM 713 O O . ILE A 1 96 ? 4.991 -4.619 -15.800 1.00 97.56 96 ILE A O 1
ATOM 717 N N . ALA A 1 97 ? 3.024 -3.545 -16.068 1.00 97.94 97 ALA A N 1
ATOM 718 C CA . ALA A 1 97 ? 3.529 -2.540 -17.002 1.00 97.94 97 ALA A CA 1
ATOM 719 C C . ALA A 1 97 ? 4.618 -1.676 -16.351 1.00 97.94 97 ALA A C 1
ATOM 721 O O . ALA A 1 97 ? 5.727 -1.577 -16.864 1.00 97.94 97 ALA A O 1
ATOM 722 N N . SER A 1 98 ? 4.358 -1.171 -15.144 1.00 98.00 98 SER A N 1
ATOM 723 C CA . SER A 1 98 ? 5.306 -0.356 -14.383 1.00 98.00 98 SER A CA 1
ATOM 724 C C . SER A 1 98 ? 6.614 -1.096 -14.079 1.00 98.00 98 SER A C 1
ATOM 726 O O . SER A 1 98 ? 7.678 -0.475 -14.037 1.00 98.00 98 SER A O 1
ATOM 728 N N . TYR A 1 99 ? 6.565 -2.418 -13.876 1.00 96.81 99 TYR A N 1
ATOM 729 C CA . TYR A 1 99 ? 7.766 -3.241 -13.730 1.00 96.81 99 TYR A CA 1
ATOM 730 C C . TYR A 1 99 ? 8.550 -3.349 -15.040 1.00 96.81 99 TYR A C 1
ATOM 732 O O . TYR A 1 99 ? 9.765 -3.150 -15.027 1.00 96.81 99 TYR A O 1
ATOM 740 N N . ALA A 1 100 ? 7.869 -3.613 -16.158 1.00 96.56 100 ALA A N 1
ATOM 741 C CA . ALA A 1 100 ? 8.491 -3.671 -17.482 1.00 96.56 100 ALA A CA 1
ATOM 742 C C . ALA A 1 100 ? 9.141 -2.333 -17.884 1.00 96.56 100 ALA A C 1
ATOM 744 O O . ALA A 1 100 ? 10.215 -2.328 -18.483 1.00 96.56 100 ALA A O 1
ATOM 745 N N . ASP A 1 101 ? 8.546 -1.216 -17.467 1.00 97.38 101 ASP A N 1
ATOM 746 C CA . ASP A 1 101 ? 9.043 0.141 -17.714 1.00 97.38 101 ASP A CA 1
ATOM 747 C C . ASP A 1 101 ? 10.224 0.546 -16.810 1.00 97.38 101 ASP A C 1
ATOM 749 O O . ASP A 1 101 ? 10.785 1.633 -16.956 1.00 97.38 101 ASP A O 1
ATOM 753 N N . GLY A 1 102 ? 10.631 -0.313 -15.868 1.00 96.12 102 GLY A N 1
ATOM 754 C CA . GLY A 1 102 ? 11.773 -0.061 -14.989 1.00 96.12 102 GLY A CA 1
ATOM 755 C C . GLY A 1 102 ? 11.481 0.876 -13.813 1.00 96.12 102 GLY A C 1
ATOM 756 O O . GLY A 1 102 ? 12.416 1.392 -13.203 1.00 96.12 102 GLY A O 1
ATOM 757 N N . ASN A 1 103 ? 10.211 1.072 -13.439 1.00 96.88 103 ASN A N 1
ATOM 758 C CA . ASN A 1 103 ? 9.826 1.916 -12.294 1.00 96.88 103 ASN A CA 1
ATOM 759 C C . ASN A 1 103 ? 10.058 1.247 -10.927 1.00 96.88 103 ASN A C 1
ATOM 761 O O . ASN A 1 103 ? 9.787 1.831 -9.875 1.00 96.88 103 ASN A O 1
ATOM 765 N N . PHE A 1 104 ? 10.549 0.011 -10.927 1.00 95.56 104 PHE A N 1
ATOM 766 C CA . PHE A 1 104 ? 10.849 -0.750 -9.726 1.00 95.56 104 PHE A CA 1
ATOM 767 C C . PHE A 1 104 ? 12.339 -0.688 -9.406 1.00 95.56 104 PHE A C 1
ATOM 769 O O . PHE A 1 104 ? 13.194 -0.717 -10.289 1.00 95.56 104 PHE A O 1
ATOM 776 N N . LYS A 1 105 ? 12.657 -0.699 -8.115 1.00 92.06 105 LYS A N 1
ATOM 777 C CA . LYS A 1 105 ? 14.028 -0.784 -7.605 1.00 92.06 105 LYS A CA 1
ATOM 778 C C . LYS A 1 105 ? 14.197 -2.011 -6.707 1.00 92.06 105 LYS A C 1
ATOM 780 O O . LYS A 1 105 ? 13.199 -2.477 -6.151 1.00 92.06 105 LYS A O 1
ATOM 785 N N . PRO A 1 106 ? 15.431 -2.503 -6.510 1.00 89.69 106 PRO A N 1
ATOM 786 C CA . PRO A 1 106 ? 15.698 -3.532 -5.515 1.00 89.69 106 PRO A CA 1
ATOM 787 C C . PRO A 1 106 ? 15.196 -3.107 -4.138 1.00 89.69 106 PRO A C 1
ATOM 789 O O . PRO A 1 106 ? 15.429 -1.977 -3.695 1.00 89.69 106 PRO A O 1
ATOM 792 N N . ASP A 1 107 ? 14.493 -4.012 -3.470 1.00 87.19 107 ASP A N 1
ATOM 793 C CA . ASP A 1 107 ? 13.993 -3.766 -2.129 1.00 87.19 107 ASP A CA 1
ATOM 794 C C . ASP A 1 107 ? 15.156 -3.714 -1.128 1.00 87.19 107 ASP A C 1
ATOM 796 O O . ASP A 1 107 ? 16.028 -4.586 -1.108 1.00 87.19 107 ASP A O 1
ATOM 800 N N . ALA A 1 108 ? 15.175 -2.695 -0.266 1.00 77.81 108 ALA A N 1
ATOM 801 C CA . ALA A 1 108 ? 16.215 -2.538 0.748 1.00 77.81 108 ALA A CA 1
ATOM 802 C C . ALA A 1 108 ? 16.275 -3.739 1.709 1.00 77.81 108 ALA A C 1
ATOM 804 O O . ALA A 1 108 ? 17.355 -4.119 2.169 1.00 77.81 108 ALA A O 1
ATOM 805 N N . LEU A 1 109 ? 15.133 -4.379 1.968 1.00 72.56 109 LEU A N 1
ATOM 806 C CA . LEU A 1 109 ? 15.042 -5.571 2.807 1.00 72.56 109 LEU A CA 1
ATOM 807 C C . LEU A 1 109 ? 15.572 -6.827 2.107 1.00 72.56 109 LEU A C 1
ATOM 809 O O . LEU A 1 109 ? 15.963 -7.770 2.788 1.00 72.56 109 LEU A O 1
ATOM 813 N N . ALA A 1 110 ? 15.645 -6.841 0.772 1.00 66.94 110 ALA A N 1
ATOM 814 C CA . ALA A 1 110 ? 16.276 -7.933 0.030 1.00 66.94 110 ALA A CA 1
ATOM 815 C C . ALA A 1 110 ? 17.793 -7.984 0.259 1.00 66.94 110 ALA A C 1
ATOM 817 O O . ALA A 1 110 ? 18.402 -9.040 0.169 1.00 66.94 110 ALA A O 1
ATOM 818 N N . SER A 1 111 ? 18.407 -6.843 0.586 1.00 61.03 111 SER A N 1
ATOM 819 C CA . SER A 1 111 ? 19.853 -6.735 0.825 1.00 61.03 111 SER A CA 1
ATOM 820 C C . SER A 1 111 ? 20.235 -6.840 2.307 1.00 61.03 111 SER A C 1
ATOM 822 O O . SER A 1 111 ? 21.412 -6.714 2.656 1.00 61.03 111 SER A O 1
ATOM 824 N N . TYR A 1 112 ? 19.264 -7.032 3.207 1.00 58.38 112 TYR A N 1
ATOM 825 C CA . TYR A 1 112 ? 19.514 -6.990 4.645 1.00 58.38 112 TYR A CA 1
ATOM 826 C C . TYR A 1 112 ? 20.409 -8.167 5.071 1.00 58.38 112 TYR A C 1
ATOM 828 O O . TYR A 1 112 ? 20.036 -9.332 4.961 1.00 58.38 112 TYR A O 1
ATOM 836 N N . GLY A 1 113 ? 21.617 -7.862 5.558 1.00 55.41 113 GLY A N 1
ATOM 837 C CA . GLY A 1 113 ? 22.546 -8.845 6.132 1.00 55.41 113 GLY A CA 1
ATOM 838 C C . GLY A 1 113 ? 23.639 -9.391 5.203 1.00 55.41 113 GLY A C 1
ATOM 839 O O . GLY A 1 113 ? 24.548 -10.058 5.696 1.00 55.41 113 GLY A O 1
ATOM 840 N N . LYS A 1 114 ? 23.637 -9.081 3.898 1.00 56.47 114 LYS A N 1
ATOM 841 C CA . LYS A 1 114 ? 24.733 -9.450 2.980 1.00 56.47 114 LYS A CA 1
ATOM 842 C C . LYS A 1 114 ? 25.398 -8.197 2.403 1.00 56.47 114 LYS A C 1
ATOM 844 O O . LYS A 1 114 ? 24.738 -7.249 1.989 1.00 56.47 114 LYS A O 1
ATOM 849 N N . LYS A 1 115 ? 26.735 -8.165 2.374 1.00 57.25 115 LYS A N 1
ATOM 850 C CA . LYS A 1 115 ? 27.496 -7.067 1.755 1.00 57.25 115 LYS A CA 1
ATOM 851 C C . LYS A 1 115 ? 27.233 -7.045 0.238 1.00 57.25 115 LYS A C 1
ATOM 853 O O . LYS A 1 115 ? 27.855 -7.807 -0.482 1.00 57.25 115 LYS A O 1
ATOM 858 N N . LYS A 1 116 ? 26.349 -6.147 -0.211 1.00 55.88 116 LYS A N 1
ATOM 859 C CA . LYS A 1 116 ? 26.225 -5.513 -1.548 1.00 55.88 116 LYS A CA 1
ATOM 860 C C . LYS A 1 116 ? 26.154 -6.364 -2.831 1.00 55.88 116 LYS A C 1
ATOM 862 O O . LYS A 1 116 ? 25.890 -5.776 -3.877 1.00 55.88 116 LYS A O 1
ATOM 867 N N . THR A 1 117 ? 26.350 -7.677 -2.821 1.00 64.12 117 THR A N 1
ATOM 868 C CA . THR A 1 117 ? 26.163 -8.480 -4.038 1.00 64.12 117 THR A CA 1
ATOM 869 C C . THR A 1 117 ? 24.679 -8.784 -4.209 1.00 64.12 117 THR A C 1
ATOM 871 O O . THR A 1 117 ? 24.087 -9.413 -3.335 1.00 64.12 117 THR A O 1
ATOM 874 N N . PHE A 1 118 ? 24.079 -8.312 -5.307 1.00 67.56 118 PHE A N 1
ATOM 875 C CA . PHE A 1 118 ? 22.710 -8.668 -5.688 1.00 67.56 118 PHE A CA 1
ATOM 876 C C . PHE A 1 118 ? 22.585 -10.193 -5.731 1.00 67.56 118 PHE A C 1
ATOM 878 O O . PHE A 1 118 ? 23.333 -10.860 -6.446 1.00 67.56 118 PHE A O 1
ATOM 885 N N . ASP A 1 119 ? 21.671 -10.731 -4.931 1.00 67.69 119 ASP A N 1
ATOM 886 C CA . ASP A 1 119 ? 21.355 -12.150 -4.916 1.00 67.69 119 ASP A CA 1
ATOM 887 C C . ASP A 1 119 ? 20.119 -12.347 -5.805 1.00 67.69 119 ASP A C 1
ATOM 889 O O . ASP A 1 119 ? 19.030 -11.926 -5.413 1.00 67.69 119 ASP A O 1
ATOM 893 N N . PRO A 1 120 ? 20.246 -12.950 -7.002 1.00 66.62 120 PRO A N 1
ATOM 894 C CA . PRO A 1 120 ? 19.107 -13.154 -7.895 1.00 66.62 120 PRO A CA 1
ATOM 895 C C . PRO A 1 120 ? 18.039 -14.074 -7.285 1.00 66.62 120 PRO A C 1
ATOM 897 O O . PRO A 1 120 ? 16.892 -14.044 -7.718 1.00 66.62 120 PRO A O 1
ATOM 900 N N . THR A 1 121 ? 18.380 -14.857 -6.252 1.00 65.88 121 THR A N 1
ATOM 901 C CA . THR A 1 121 ? 17.399 -15.641 -5.479 1.00 65.88 121 THR A CA 1
ATOM 902 C C . THR A 1 121 ? 16.569 -14.777 -4.523 1.00 65.88 121 THR A C 1
ATOM 904 O O . THR A 1 121 ? 15.552 -15.221 -3.998 1.00 65.88 121 THR A O 1
ATOM 907 N N . GLN A 1 122 ? 16.973 -13.521 -4.323 1.00 67.12 122 GLN A N 1
ATOM 908 C CA . GLN A 1 122 ? 16.285 -12.501 -3.538 1.00 67.12 122 GLN A CA 1
ATOM 909 C C . GLN A 1 122 ? 15.852 -11.332 -4.434 1.00 67.12 122 GLN A C 1
ATOM 911 O O . GLN A 1 122 ? 15.933 -10.175 -4.026 1.00 67.12 122 GLN A O 1
ATOM 916 N N . ASP A 1 123 ? 15.374 -11.632 -5.650 1.00 82.81 123 ASP A N 1
ATOM 917 C CA . ASP A 1 123 ? 14.793 -10.670 -6.601 1.00 82.81 123 ASP A CA 1
ATOM 918 C C . ASP A 1 123 ? 13.447 -10.118 -6.090 1.00 82.81 123 ASP A C 1
ATOM 920 O O . ASP A 1 123 ? 12.368 -10.382 -6.627 1.00 82.81 123 ASP A O 1
ATOM 924 N N . ARG A 1 124 ? 13.500 -9.390 -4.974 1.00 89.81 124 ARG A N 1
ATOM 925 C CA . ARG A 1 124 ? 12.390 -8.608 -4.448 1.00 89.81 124 ARG A CA 1
ATOM 926 C C . ARG A 1 124 ? 12.567 -7.174 -4.917 1.00 89.81 124 ARG A C 1
ATOM 928 O O . ARG A 1 124 ? 13.581 -6.529 -4.647 1.00 89.81 124 ARG A O 1
ATOM 935 N N . MET A 1 125 ? 11.544 -6.685 -5.596 1.00 93.12 125 MET A N 1
ATOM 936 C CA . MET A 1 125 ? 11.531 -5.373 -6.223 1.00 93.12 125 MET A CA 1
ATOM 937 C C . MET A 1 125 ? 10.345 -4.577 -5.690 1.00 93.12 125 MET A C 1
ATOM 939 O O . MET A 1 125 ? 9.268 -5.136 -5.477 1.00 93.12 125 MET A O 1
ATOM 943 N N . VAL A 1 126 ? 10.529 -3.275 -5.499 1.00 95.00 126 VAL A N 1
ATOM 944 C CA . VAL A 1 126 ? 9.500 -2.373 -4.973 1.00 95.00 126 VAL A CA 1
ATOM 945 C C . VAL A 1 126 ? 9.353 -1.138 -5.856 1.00 95.00 126 VAL A C 1
ATOM 947 O O . VAL A 1 126 ? 10.342 -0.564 -6.313 1.00 95.00 126 VAL A O 1
ATOM 950 N N . MET A 1 127 ? 8.113 -0.714 -6.065 1.00 96.94 127 MET A N 1
ATOM 951 C CA . MET A 1 127 ? 7.748 0.578 -6.639 1.00 96.94 127 MET A CA 1
ATOM 952 C C . MET A 1 127 ? 7.174 1.440 -5.507 1.00 96.94 127 MET A C 1
ATOM 954 O O . MET A 1 127 ? 6.020 1.243 -5.120 1.00 96.94 127 MET A O 1
ATOM 958 N N . PRO A 1 128 ? 7.982 2.323 -4.899 1.00 95.19 128 PRO A N 1
ATOM 959 C CA . PRO A 1 128 ? 7.600 3.018 -3.673 1.00 95.19 128 PRO A CA 1
ATOM 960 C C . PRO A 1 128 ? 6.710 4.244 -3.939 1.00 95.19 128 PRO A C 1
ATOM 962 O O . PRO A 1 128 ? 6.826 4.881 -4.988 1.00 95.19 128 PRO A O 1
ATOM 965 N N . SER A 1 129 ? 5.902 4.637 -2.949 1.00 94.38 129 SER A N 1
ATOM 966 C CA . SER A 1 129 ? 5.221 5.943 -2.899 1.00 94.38 129 SER A CA 1
ATOM 967 C C . SER A 1 129 ? 6.165 7.102 -2.637 1.00 94.38 129 SER A C 1
ATOM 969 O O . SER A 1 129 ? 5.906 8.200 -3.106 1.00 94.38 129 SER A O 1
ATOM 971 N N . PHE A 1 130 ? 7.247 6.888 -1.891 1.00 92.12 130 PHE A N 1
ATOM 972 C CA . PHE A 1 130 ? 8.262 7.905 -1.628 1.00 92.12 130 PHE A CA 1
ATOM 973 C C . PHE A 1 130 ? 9.588 7.272 -1.205 1.00 92.12 130 PHE A C 1
ATOM 975 O O . PHE A 1 130 ? 9.705 6.069 -0.968 1.00 92.12 130 PHE A O 1
ATOM 982 N N . TYR A 1 131 ? 10.622 8.098 -1.149 1.00 87.88 131 TYR A N 1
ATOM 983 C CA . TYR A 1 131 ? 11.978 7.743 -0.771 1.00 87.88 131 TYR A CA 1
ATOM 984 C C . TYR A 1 131 ? 12.312 8.407 0.570 1.00 87.88 131 TYR A C 1
ATOM 986 O O . TYR A 1 131 ? 12.788 9.548 0.554 1.00 87.88 131 TYR A O 1
ATOM 994 N N . PRO A 1 132 ? 12.138 7.713 1.717 1.00 82.56 132 PRO A N 1
ATOM 995 C CA . PRO A 1 132 ? 12.301 8.314 3.045 1.00 82.56 132 PRO A CA 1
ATOM 996 C C . PRO A 1 132 ? 13.643 9.026 3.240 1.00 82.56 132 PRO A C 1
ATOM 998 O O . PRO A 1 132 ? 13.706 10.102 3.821 1.00 82.56 132 PRO A O 1
ATOM 1001 N N . SER A 1 133 ? 14.725 8.469 2.686 1.00 82.75 133 SER A N 1
ATOM 1002 C CA . SER A 1 133 ? 16.074 9.041 2.784 1.00 82.75 133 SER A CA 1
ATOM 1003 C C . SER A 1 133 ? 16.242 10.395 2.092 1.00 82.75 133 SER A C 1
ATOM 1005 O O . SER A 1 133 ? 17.187 11.116 2.395 1.00 82.75 133 SER A O 1
ATOM 1007 N N . THR A 1 134 ? 15.369 10.727 1.141 1.00 86.00 134 THR A N 1
ATOM 1008 C CA . THR A 1 134 ? 15.455 11.965 0.351 1.00 86.00 134 THR A CA 1
ATOM 1009 C C . THR A 1 134 ? 14.226 12.854 0.493 1.00 86.00 134 THR A C 1
ATOM 1011 O O . THR A 1 134 ? 14.236 13.961 -0.035 1.00 86.00 134 THR A O 1
ATOM 1014 N N . GLY A 1 135 ? 13.169 12.372 1.157 1.00 87.06 135 GLY A N 1
ATOM 1015 C CA . GLY A 1 135 ? 11.882 13.061 1.241 1.00 87.06 135 GLY A CA 1
ATOM 1016 C C . GLY A 1 135 ? 11.233 13.308 -0.122 1.00 87.06 135 GLY A C 1
ATOM 1017 O O . GLY A 1 135 ? 10.423 14.220 -0.250 1.00 87.06 135 GLY A O 1
ATOM 1018 N N . LYS A 1 136 ? 11.602 12.546 -1.159 1.00 91.81 136 LYS A N 1
ATOM 1019 C CA . LYS A 1 136 ? 11.057 12.693 -2.514 1.00 91.81 136 LYS A CA 1
ATOM 1020 C C . LYS A 1 136 ? 9.954 11.688 -2.770 1.00 91.81 136 LYS A C 1
ATOM 1022 O O . LYS A 1 136 ? 10.056 10.540 -2.340 1.00 91.81 136 LYS A O 1
ATOM 1027 N N . ASP A 1 137 ? 8.977 12.104 -3.555 1.00 94.12 137 ASP A N 1
ATOM 1028 C CA . ASP A 1 137 ? 7.925 11.224 -4.032 1.00 94.12 137 ASP A CA 1
ATOM 1029 C C . ASP A 1 137 ? 8.472 10.150 -4.975 1.00 94.12 137 ASP A C 1
ATOM 1031 O O . ASP A 1 137 ? 9.510 10.296 -5.631 1.00 94.12 137 ASP A O 1
ATOM 1035 N N . GLY A 1 138 ? 7.800 9.010 -4.948 1.00 95.12 138 GLY A N 1
ATOM 1036 C CA . GLY A 1 138 ? 8.129 7.824 -5.709 1.00 95.12 138 GLY A CA 1
ATOM 1037 C C . GLY A 1 138 ? 7.191 7.633 -6.894 1.00 95.12 138 GLY A C 1
ATOM 1038 O O . GLY A 1 138 ? 6.138 8.263 -6.978 1.00 95.12 138 GLY A O 1
ATOM 1039 N N . PRO A 1 139 ? 7.545 6.724 -7.811 1.00 96.81 139 PRO A N 1
ATOM 1040 C CA . PRO A 1 139 ? 6.772 6.511 -9.029 1.00 96.81 139 PRO A CA 1
ATOM 1041 C C . PRO A 1 139 ? 5.338 6.030 -8.754 1.00 96.81 139 PRO A C 1
ATOM 1043 O O . PRO A 1 139 ? 4.469 6.202 -9.599 1.00 96.81 139 PRO A O 1
ATOM 1046 N N . TRP A 1 140 ? 5.049 5.457 -7.577 1.00 97.25 140 TRP A N 1
ATOM 1047 C CA . TRP A 1 140 ? 3.691 5.018 -7.241 1.00 97.25 140 TRP A CA 1
ATOM 1048 C C . TRP A 1 140 ? 2.706 6.192 -7.090 1.00 97.25 140 TRP A C 1
ATOM 1050 O O . TRP A 1 140 ? 1.541 6.058 -7.456 1.00 97.25 140 TRP A O 1
ATOM 1060 N N . VAL A 1 141 ? 3.149 7.355 -6.601 1.00 95.44 141 VAL A N 1
ATOM 1061 C CA . VAL A 1 141 ? 2.280 8.545 -6.462 1.00 95.44 141 VAL A CA 1
ATOM 1062 C C . VAL A 1 141 ? 2.316 9.470 -7.684 1.00 95.44 141 VAL A C 1
ATOM 1064 O O . VAL A 1 141 ? 1.552 10.428 -7.737 1.00 95.44 141 VAL A O 1
ATOM 1067 N N . ASP A 1 142 ? 3.156 9.185 -8.685 1.00 96.12 142 ASP A N 1
ATOM 1068 C CA . ASP A 1 142 ? 3.178 9.915 -9.959 1.00 96.12 142 ASP A CA 1
ATOM 1069 C C . ASP A 1 142 ? 2.012 9.454 -10.844 1.00 96.12 142 ASP A C 1
ATOM 1071 O O . ASP A 1 142 ? 2.143 8.582 -11.704 1.00 96.12 142 ASP A O 1
ATOM 1075 N N . PHE A 1 143 ? 0.821 9.974 -10.551 1.00 96.75 143 PHE A N 1
ATOM 1076 C CA . PHE A 1 143 ? -0.420 9.560 -11.205 1.00 96.75 143 PHE A CA 1
ATOM 1077 C C . PHE A 1 143 ? -0.543 10.030 -12.658 1.00 96.75 143 PHE A C 1
ATOM 1079 O O . PHE A 1 143 ? -1.390 9.511 -13.382 1.00 96.75 143 PHE A O 1
ATOM 1086 N N . ASP A 1 144 ? 0.258 11.006 -13.071 1.00 97.38 144 ASP A N 1
ATOM 1087 C CA . ASP A 1 144 ? 0.099 11.648 -14.373 1.00 97.38 144 ASP A CA 1
ATOM 1088 C C . ASP A 1 144 ? 1.124 11.129 -15.391 1.00 97.38 144 ASP A C 1
ATOM 1090 O O . ASP A 1 144 ? 0.846 11.134 -16.591 1.00 97.38 144 ASP A O 1
ATOM 1094 N N . SER A 1 145 ? 2.280 10.629 -14.931 1.00 97.25 145 SER A N 1
ATOM 1095 C CA . SER A 1 145 ? 3.390 10.249 -15.818 1.00 97.25 145 SER A CA 1
ATOM 1096 C C . SER A 1 145 ? 3.743 8.762 -15.797 1.00 97.25 145 SER A C 1
ATOM 1098 O O . SER A 1 145 ? 4.460 8.304 -16.688 1.00 97.25 145 SER A O 1
ATOM 1100 N N . VAL A 1 146 ? 3.279 7.993 -14.805 1.00 96.94 146 VAL A N 1
ATOM 1101 C CA . VAL A 1 146 ? 3.679 6.587 -14.630 1.00 96.94 146 VAL A CA 1
ATOM 1102 C C . VAL A 1 146 ? 2.478 5.649 -14.669 1.00 96.94 146 VAL A C 1
ATOM 1104 O O . VAL A 1 146 ? 1.659 5.644 -13.750 1.00 96.94 146 VAL A O 1
ATOM 1107 N N . GLY A 1 147 ? 2.435 4.765 -15.667 1.00 96.56 147 GLY A N 1
ATOM 1108 C CA . GLY A 1 147 ? 1.461 3.674 -15.742 1.00 96.56 147 GLY A CA 1
ATOM 1109 C C . GLY A 1 147 ? -0.001 4.144 -15.692 1.00 96.56 147 GLY A C 1
ATOM 1110 O O . GLY A 1 147 ? -0.354 5.213 -16.185 1.00 96.56 147 GLY A O 1
ATOM 1111 N N . ASN A 1 148 ? -0.869 3.337 -15.091 1.00 98.19 148 ASN A N 1
ATOM 1112 C CA . ASN A 1 148 ? -2.275 3.649 -14.859 1.00 98.19 148 ASN A CA 1
ATOM 1113 C C . ASN A 1 148 ? -2.465 4.358 -13.508 1.00 98.19 148 ASN A C 1
ATOM 1115 O O . ASN A 1 148 ? -2.930 3.784 -12.517 1.00 98.19 148 ASN A O 1
ATOM 1119 N N . GLY A 1 149 ? -2.134 5.648 -13.474 1.00 97.50 149 GLY A N 1
ATOM 1120 C CA . GLY A 1 149 ? -2.319 6.469 -12.280 1.00 97.50 149 GLY A CA 1
ATOM 1121 C C . GLY A 1 149 ? -3.778 6.644 -11.842 1.00 97.50 149 GLY A C 1
ATOM 1122 O O . GLY A 1 149 ? -4.023 6.875 -10.657 1.00 97.50 149 GLY A O 1
ATOM 1123 N N . VAL A 1 150 ? -4.757 6.468 -12.739 1.00 98.19 150 VAL A N 1
ATOM 1124 C CA . VAL A 1 150 ? -6.193 6.517 -12.400 1.00 98.19 150 VAL A CA 1
ATOM 1125 C C . VAL A 1 150 ? -6.558 5.384 -11.441 1.00 98.19 150 VAL A C 1
ATOM 1127 O O . VAL A 1 150 ? -7.141 5.641 -10.386 1.00 98.19 150 VAL A O 1
ATOM 1130 N N . ALA A 1 151 ? -6.146 4.151 -11.749 1.00 98.19 151 ALA A N 1
ATOM 1131 C CA . ALA A 1 151 ? -6.376 3.000 -10.878 1.00 98.19 151 ALA A CA 1
ATOM 1132 C C . ALA A 1 151 ? -5.705 3.187 -9.506 1.00 98.19 151 ALA A C 1
ATOM 1134 O O . ALA A 1 151 ? -6.322 2.959 -8.461 1.00 98.19 151 ALA A O 1
ATOM 1135 N N . ARG A 1 152 ? -4.459 3.682 -9.478 1.00 97.88 152 ARG A N 1
ATOM 1136 C CA . ARG A 1 152 ? -3.755 3.966 -8.214 1.00 97.88 152 ARG A CA 1
ATOM 1137 C C . ARG A 1 152 ? -4.442 5.057 -7.394 1.00 97.88 152 ARG A C 1
ATOM 1139 O O . ARG A 1 152 ? -4.538 4.920 -6.176 1.00 97.88 152 ARG A O 1
ATOM 1146 N N . ARG A 1 153 ? -4.979 6.101 -8.034 1.00 96.81 153 ARG A N 1
ATOM 1147 C CA . ARG A 1 153 ? -5.752 7.163 -7.367 1.00 96.81 153 ARG A CA 1
ATOM 1148 C C . ARG A 1 153 ? -7.061 6.631 -6.784 1.00 96.81 153 ARG A C 1
ATOM 1150 O O . ARG A 1 153 ? -7.386 6.959 -5.644 1.00 96.81 153 ARG A O 1
ATOM 1157 N N . ALA A 1 154 ? -7.775 5.772 -7.512 1.00 96.94 154 ALA A N 1
ATOM 1158 C CA . ALA A 1 154 ? -8.980 5.111 -7.009 1.00 96.94 154 ALA A CA 1
ATOM 1159 C C . ALA A 1 154 ? -8.676 4.246 -5.773 1.00 96.94 154 ALA A C 1
ATOM 1161 O O . ALA A 1 154 ? -9.372 4.331 -4.759 1.00 96.94 154 ALA A O 1
ATOM 1162 N N . PHE A 1 155 ? -7.583 3.479 -5.811 1.00 96.94 155 PHE A N 1
ATOM 1163 C CA . PHE A 1 155 ? -7.111 2.715 -4.656 1.00 96.94 155 PHE A CA 1
ATOM 1164 C C . PHE A 1 155 ? -6.716 3.616 -3.475 1.00 96.94 155 PHE A C 1
ATOM 1166 O O . PHE A 1 155 ? -7.132 3.362 -2.345 1.00 96.94 155 PHE A O 1
ATOM 1173 N N . ALA A 1 156 ? -5.971 4.698 -3.724 1.00 95.00 156 ALA A N 1
ATOM 1174 C CA . ALA A 1 156 ? -5.584 5.665 -2.697 1.00 95.00 156 ALA A CA 1
ATOM 1175 C C . ALA A 1 156 ? -6.804 6.304 -2.016 1.00 95.00 156 ALA A C 1
ATOM 1177 O O . ALA A 1 156 ? -6.825 6.431 -0.791 1.00 95.00 156 ALA A O 1
ATOM 1178 N N . SER A 1 157 ? -7.837 6.652 -2.792 1.00 94.31 157 SER A N 1
ATOM 1179 C CA . SER A 1 157 ? -9.107 7.162 -2.267 1.00 94.31 157 SER A CA 1
ATOM 1180 C C . SER A 1 157 ? -9.766 6.141 -1.344 1.00 94.31 157 SER A C 1
ATOM 1182 O O . SER A 1 157 ? -10.092 6.459 -0.206 1.00 94.31 157 SER A O 1
ATOM 1184 N N . ARG A 1 158 ? -9.865 4.879 -1.778 1.00 95.38 158 ARG A N 1
ATOM 1185 C CA . ARG A 1 158 ? -10.457 3.804 -0.972 1.00 95.38 158 ARG A CA 1
ATOM 1186 C C . ARG A 1 158 ? -9.695 3.559 0.335 1.00 95.38 158 ARG A C 1
ATOM 1188 O O . ARG A 1 158 ? -10.306 3.323 1.374 1.00 95.38 158 ARG A O 1
ATOM 1195 N N . MET A 1 159 ? -8.364 3.632 0.303 1.00 94.69 159 MET A N 1
ATOM 1196 C CA . MET A 1 159 ? -7.528 3.551 1.505 1.00 94.69 159 MET A CA 1
ATOM 1197 C C . MET A 1 159 ? -7.720 4.760 2.426 1.00 94.69 159 MET A C 1
ATOM 1199 O O . MET A 1 159 ? -7.701 4.604 3.644 1.00 94.69 159 MET A O 1
ATOM 1203 N N . SER A 1 160 ? -7.930 5.955 1.869 1.00 93.44 160 SER A N 1
ATOM 1204 C CA . SER A 1 160 ? -8.281 7.145 2.648 1.00 93.44 160 SER A CA 1
ATOM 1205 C C . SER A 1 160 ? -9.612 6.949 3.376 1.00 93.44 160 SER A C 1
ATOM 1207 O O . SER A 1 160 ? -9.664 7.149 4.590 1.00 93.44 160 SER A O 1
ATOM 1209 N N . ASP A 1 161 ? -10.655 6.479 2.689 1.00 94.50 161 ASP A N 1
ATOM 1210 C CA . ASP A 1 161 ? -11.963 6.191 3.297 1.00 94.50 161 ASP A CA 1
ATOM 1211 C C . ASP A 1 161 ? -11.845 5.153 4.423 1.00 94.50 161 ASP A C 1
ATOM 1213 O O . ASP A 1 161 ? -12.432 5.304 5.496 1.00 94.50 161 ASP A O 1
ATOM 1217 N N . LEU A 1 162 ? -11.023 4.118 4.210 1.00 94.94 162 LEU A N 1
ATOM 1218 C CA . LEU A 1 162 ? -10.759 3.075 5.201 1.00 94.94 162 LEU A CA 1
ATOM 1219 C C . LEU A 1 162 ? -10.141 3.667 6.467 1.00 94.94 162 LEU A C 1
ATOM 1221 O O . LEU A 1 162 ? -10.573 3.354 7.575 1.00 94.94 162 LEU A O 1
ATOM 1225 N N . ARG A 1 163 ? -9.138 4.535 6.307 1.00 93.94 163 ARG A N 1
ATOM 1226 C CA . ARG A 1 163 ? -8.480 5.204 7.433 1.00 93.94 163 ARG A CA 1
ATOM 1227 C C . ARG A 1 163 ? -9.436 6.097 8.204 1.00 93.94 163 ARG A C 1
ATOM 1229 O O . ARG A 1 163 ? -9.412 6.053 9.429 1.00 93.94 163 ARG A O 1
ATOM 1236 N N . HIS A 1 164 ? -10.278 6.866 7.517 1.00 94.38 164 HIS A N 1
ATOM 1237 C CA . HIS A 1 164 ? -11.281 7.708 8.172 1.00 94.38 164 HIS A CA 1
ATOM 1238 C C . HIS A 1 164 ? -12.267 6.859 8.977 1.00 94.38 164 HIS A C 1
ATOM 1240 O O . HIS A 1 164 ? -12.469 7.120 10.161 1.00 94.38 164 HIS A O 1
ATOM 1246 N N . SER A 1 165 ? -12.787 5.784 8.379 1.00 95.19 165 SER A N 1
ATOM 1247 C CA . SER A 1 165 ? -13.674 4.849 9.073 1.00 95.19 165 SER A CA 1
ATOM 1248 C C . SER A 1 165 ? -13.005 4.235 10.306 1.00 95.19 165 SER A C 1
ATOM 1250 O O . SER A 1 165 ? -13.600 4.226 11.381 1.00 95.19 165 SER A O 1
ATOM 1252 N N . LEU A 1 166 ? -11.753 3.781 10.201 1.00 95.69 166 LEU A N 1
ATOM 1253 C CA . LEU A 1 166 ? -11.006 3.246 11.344 1.00 95.69 166 LEU A CA 1
ATOM 1254 C C . LEU A 1 166 ? -10.732 4.305 12.418 1.00 95.69 166 LEU A C 1
ATOM 1256 O O . LEU A 1 166 ? -10.831 4.000 13.605 1.00 95.69 166 LEU A O 1
ATOM 1260 N N . ALA A 1 167 ? -10.387 5.532 12.024 1.00 95.19 167 ALA A N 1
ATOM 1261 C CA . ALA A 1 167 ? -10.119 6.631 12.945 1.00 95.19 167 ALA A CA 1
ATOM 1262 C C . ALA A 1 167 ? -11.342 6.942 13.813 1.00 95.19 167 ALA A C 1
ATOM 1264 O O . ALA A 1 167 ? -11.215 7.065 15.031 1.00 95.19 167 ALA A O 1
ATOM 1265 N N . GLU A 1 168 ? -12.515 7.017 13.188 1.00 96.31 168 GLU A N 1
ATOM 1266 C CA . GLU A 1 168 ? -13.792 7.249 13.857 1.00 96.31 168 GLU A CA 1
ATOM 1267 C C . GLU A 1 168 ? -14.171 6.063 14.752 1.00 96.31 168 GLU A C 1
ATOM 1269 O O . GLU A 1 168 ? -14.327 6.211 15.963 1.00 96.31 168 GLU A O 1
ATOM 1274 N N . ASN A 1 169 ? -14.239 4.861 14.177 1.00 96.81 169 ASN A N 1
ATOM 1275 C CA . ASN A 1 169 ? -14.799 3.692 14.854 1.00 96.81 169 ASN A CA 1
ATOM 1276 C C . ASN A 1 169 ? -13.902 3.137 15.973 1.00 96.81 169 ASN A C 1
ATOM 1278 O O . ASN A 1 169 ? -14.388 2.451 16.868 1.00 96.81 169 ASN A O 1
ATOM 1282 N N . LEU A 1 170 ? -12.596 3.419 15.943 1.00 96.31 170 LEU A N 1
ATOM 1283 C CA . LEU A 1 170 ? -11.649 3.003 16.985 1.00 96.31 170 LEU A CA 1
ATOM 1284 C C . LEU A 1 170 ? -11.243 4.146 17.922 1.00 96.31 170 LEU A C 1
ATOM 1286 O O . LEU A 1 170 ? -10.380 3.936 18.776 1.00 96.31 170 LEU A O 1
ATOM 1290 N N . ASN A 1 171 ? -11.823 5.342 17.760 1.00 96.19 171 ASN A N 1
ATOM 1291 C CA . ASN A 1 171 ? -11.436 6.556 18.482 1.00 96.19 171 ASN A CA 1
ATOM 1292 C C . ASN A 1 171 ? -9.919 6.837 18.392 1.00 96.19 171 ASN A C 1
ATOM 1294 O O . ASN A 1 171 ? -9.228 7.059 19.389 1.00 96.19 171 ASN A O 1
ATOM 1298 N N . ARG A 1 172 ? -9.377 6.769 17.171 1.00 93.75 172 ARG A N 1
ATOM 1299 C CA . ARG A 1 172 ? -7.960 6.997 16.845 1.00 93.75 172 ARG A CA 1
ATOM 1300 C C . ARG A 1 172 ? -7.829 8.089 15.779 1.00 93.75 172 ARG A C 1
ATOM 1302 O O . ARG A 1 172 ? -7.496 7.785 14.633 1.00 93.75 172 ARG A O 1
ATOM 1309 N N . PRO A 1 173 ? -8.052 9.367 16.129 1.00 92.25 173 PRO A N 1
ATOM 1310 C CA . PRO A 1 173 ? -8.134 10.460 15.155 1.00 92.25 173 PRO A CA 1
ATOM 1311 C C . PRO A 1 173 ? -6.854 10.654 14.327 1.00 92.25 173 PRO A C 1
ATOM 1313 O O . PRO A 1 173 ? -6.916 11.109 13.189 1.00 92.25 173 PRO A O 1
ATOM 1316 N N . THR A 1 174 ? -5.691 10.259 14.851 1.00 89.12 174 THR A N 1
ATOM 1317 C CA . THR A 1 174 ? -4.412 10.342 14.130 1.00 89.12 174 THR A CA 1
ATOM 1318 C C . THR A 1 174 ? -4.339 9.428 12.905 1.00 89.12 174 THR A C 1
ATOM 1320 O O . THR A 1 174 ? -3.548 9.707 12.010 1.00 89.12 174 THR A O 1
ATOM 1323 N N . LEU A 1 175 ? -5.176 8.384 12.808 1.00 89.19 175 LEU A N 1
ATOM 1324 C CA . LEU A 1 175 ? -5.233 7.514 11.626 1.00 89.19 175 LEU A CA 1
ATOM 1325 C C . LEU A 1 175 ? -5.769 8.239 10.385 1.00 89.19 175 LEU A C 1
ATOM 1327 O O . LEU A 1 175 ? -5.376 7.906 9.270 1.00 89.19 175 LEU A O 1
ATOM 1331 N N . ALA A 1 176 ? -6.645 9.231 10.569 1.00 90.94 176 ALA A N 1
ATOM 1332 C CA . ALA A 1 176 ? -7.211 10.014 9.471 1.00 90.94 176 ALA A CA 1
ATOM 1333 C C . ALA A 1 176 ? -6.260 11.113 8.966 1.00 90.94 176 A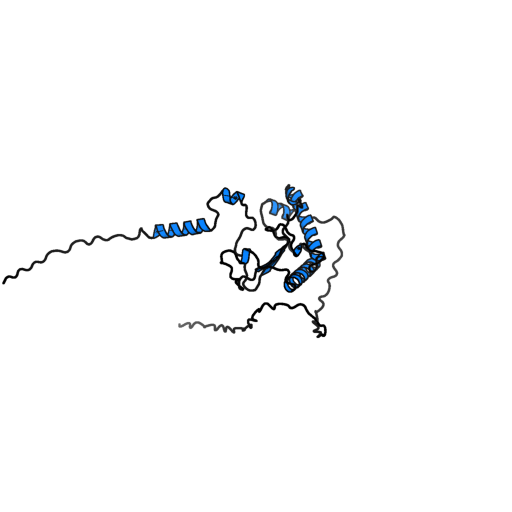LA A C 1
ATOM 1335 O O . ALA A 1 176 ? -6.492 11.687 7.903 1.00 90.94 176 ALA A O 1
ATOM 1336 N N . ALA A 1 177 ? -5.189 11.422 9.704 1.00 86.81 177 ALA A N 1
ATOM 1337 C CA . ALA A 1 177 ? -4.272 12.488 9.330 1.00 86.81 177 ALA A CA 1
ATOM 1338 C C . ALA A 1 177 ? -3.563 12.157 8.004 1.00 86.81 177 ALA A C 1
ATOM 1340 O O . ALA A 1 177 ? -2.833 11.173 7.893 1.00 86.81 177 ALA A O 1
ATOM 1341 N N . ASN A 1 178 ? -3.757 13.006 6.996 1.00 78.56 178 ASN A N 1
ATOM 1342 C CA . ASN A 1 178 ? -3.045 12.942 5.723 1.00 78.56 178 ASN A CA 1
ATOM 1343 C C . ASN A 1 178 ? -1.928 13.989 5.740 1.00 78.56 178 ASN A C 1
ATOM 1345 O O . ASN A 1 178 ? -2.129 15.135 5.348 1.00 78.56 178 ASN A O 1
ATOM 1349 N N . GLY A 1 179 ? -0.757 13.607 6.244 1.00 79.31 179 GLY A N 1
ATOM 1350 C CA . GLY A 1 179 ? 0.448 14.428 6.129 1.00 79.31 179 GLY A CA 1
ATOM 1351 C C . GLY A 1 179 ? 1.259 14.076 4.876 1.00 79.31 179 GLY A C 1
ATOM 1352 O O . GLY A 1 179 ? 1.054 13.001 4.294 1.00 79.31 179 GLY A O 1
ATOM 1353 N N . PRO A 1 180 ? 2.221 14.924 4.476 1.00 78.12 180 PRO A N 1
ATOM 1354 C CA . PRO A 1 180 ? 3.193 14.564 3.450 1.00 78.12 180 PRO A CA 1
ATOM 1355 C C . PRO A 1 180 ? 3.855 13.226 3.796 1.00 78.12 180 PRO A C 1
ATOM 1357 O O . PRO A 1 180 ? 4.337 13.058 4.913 1.00 78.12 180 PRO A O 1
ATOM 1360 N N . GLN A 1 181 ? 3.848 12.275 2.857 1.00 76.00 181 GLN A N 1
ATOM 1361 C CA . GLN A 1 181 ? 4.548 10.985 2.997 1.00 76.00 181 GLN A CA 1
ATOM 1362 C C . GLN A 1 181 ? 4.148 10.173 4.243 1.00 76.00 181 GLN A C 1
ATOM 1364 O O . GLN A 1 181 ? 4.943 9.425 4.799 1.00 76.00 181 GLN A O 1
ATOM 1369 N N . THR A 1 182 ? 2.899 10.308 4.693 1.00 68.00 182 THR A N 1
ATOM 1370 C CA . THR A 1 182 ? 2.410 9.598 5.891 1.00 68.00 182 THR A CA 1
ATOM 1371 C C . THR A 1 182 ? 1.932 8.180 5.614 1.00 68.00 182 THR A C 1
ATOM 1373 O O . THR A 1 182 ? 1.993 7.335 6.502 1.00 68.00 182 THR A O 1
ATOM 1376 N N . HIS A 1 183 ? 1.476 7.903 4.391 1.00 77.38 183 HIS A N 1
ATOM 1377 C CA . HIS A 1 183 ? 0.860 6.626 4.044 1.00 77.38 183 HIS A CA 1
ATOM 1378 C C . HIS A 1 183 ? 1.632 5.961 2.915 1.00 77.38 183 HIS A C 1
ATOM 1380 O O . HIS A 1 183 ? 1.518 6.355 1.753 1.00 77.38 183 HIS A O 1
ATOM 1386 N N . GLU A 1 184 ? 2.436 4.963 3.274 1.00 83.31 184 GLU A N 1
ATOM 1387 C CA . GLU A 1 184 ? 3.190 4.165 2.313 1.00 83.31 184 GLU A CA 1
ATOM 1388 C C . GLU A 1 184 ? 2.243 3.265 1.517 1.00 83.31 184 GLU A C 1
ATOM 1390 O O . GLU A 1 184 ? 1.596 2.367 2.053 1.00 83.31 184 GLU A O 1
ATOM 1395 N N . MET A 1 185 ? 2.168 3.507 0.212 1.00 94.19 185 MET A N 1
ATOM 1396 C CA . MET A 1 185 ? 1.513 2.618 -0.740 1.00 94.19 185 MET A CA 1
ATOM 1397 C C . MET A 1 185 ? 2.546 2.240 -1.790 1.00 94.19 185 MET A C 1
ATOM 1399 O O . MET A 1 185 ? 3.248 3.087 -2.334 1.00 94.19 185 MET A O 1
ATOM 1403 N N . SER A 1 186 ? 2.697 0.949 -2.043 1.00 95.56 186 SER A N 1
ATOM 1404 C CA . SER A 1 186 ? 3.710 0.468 -2.970 1.00 95.56 186 SER A CA 1
ATOM 1405 C C . SER A 1 186 ? 3.238 -0.782 -3.682 1.00 95.56 186 SER A C 1
ATOM 1407 O O . SER A 1 186 ? 2.402 -1.533 -3.176 1.00 95.56 186 SER A O 1
ATOM 1409 N N . TYR A 1 187 ? 3.817 -1.030 -4.852 1.00 97.44 187 TYR A N 1
ATOM 1410 C CA . TYR A 1 187 ? 3.828 -2.377 -5.399 1.00 97.44 187 TYR A CA 1
ATOM 1411 C C . TYR A 1 187 ? 5.084 -3.095 -4.946 1.00 97.44 187 TYR A C 1
ATOM 1413 O O . TYR A 1 187 ? 6.181 -2.542 -5.006 1.00 97.44 187 TYR A O 1
ATOM 1421 N N . THR A 1 188 ? 4.921 -4.350 -4.542 1.00 95.50 188 THR A N 1
ATOM 1422 C CA . THR A 1 188 ? 6.036 -5.254 -4.269 1.00 95.50 188 THR A CA 1
ATOM 1423 C C . THR A 1 188 ? 5.911 -6.469 -5.174 1.00 95.50 188 THR A C 1
ATOM 1425 O O . THR A 1 188 ? 4.847 -7.081 -5.267 1.00 95.50 188 THR A O 1
ATOM 1428 N N . ARG A 1 189 ? 7.010 -6.828 -5.831 1.00 94.25 189 ARG A N 1
ATOM 1429 C CA . ARG A 1 189 ? 7.139 -8.021 -6.665 1.00 94.25 189 ARG A CA 1
ATOM 1430 C C . ARG A 1 189 ? 8.144 -8.972 -6.028 1.00 94.25 189 ARG A C 1
ATOM 1432 O O . ARG A 1 189 ? 9.232 -8.552 -5.641 1.00 94.25 189 ARG A O 1
ATOM 1439 N N . TYR A 1 190 ? 7.791 -10.252 -5.994 1.00 92.75 190 TYR A N 1
ATOM 1440 C CA . TYR A 1 190 ? 8.673 -11.342 -5.588 1.00 92.75 190 TYR A CA 1
ATOM 1441 C C . TYR A 1 190 ? 9.011 -12.184 -6.816 1.00 92.75 190 TYR A C 1
ATOM 1443 O O . TYR A 1 190 ? 8.117 -12.760 -7.437 1.00 92.75 190 TYR A O 1
ATOM 1451 N N . GLY A 1 191 ? 10.288 -12.224 -7.189 1.00 90.44 191 GLY A N 1
ATOM 1452 C CA . GLY A 1 191 ? 10.793 -13.155 -8.191 1.00 90.44 191 GLY A CA 1
ATOM 1453 C C . GLY A 1 191 ? 10.770 -14.610 -7.696 1.00 90.44 191 GLY A C 1
ATOM 1454 O O . GLY A 1 191 ? 10.538 -14.868 -6.511 1.00 90.44 191 GLY A O 1
ATOM 1455 N N . PRO A 1 192 ? 11.015 -15.590 -8.582 1.00 88.31 192 PRO A N 1
ATOM 1456 C CA . PRO A 1 192 ? 11.082 -16.999 -8.202 1.00 88.31 192 PRO A CA 1
ATOM 1457 C C . PRO A 1 192 ? 12.081 -17.248 -7.061 1.00 88.31 192 PRO A C 1
ATOM 1459 O O . PRO A 1 192 ? 13.245 -16.870 -7.151 1.00 88.31 192 PRO A O 1
ATOM 1462 N N . GLY A 1 193 ? 11.622 -17.889 -5.983 1.00 85.19 193 GLY A N 1
ATOM 1463 C CA . GLY A 1 193 ? 12.442 -18.185 -4.801 1.00 85.19 193 GLY A CA 1
ATOM 1464 C C . GLY A 1 193 ? 12.623 -17.016 -3.825 1.00 85.19 193 GLY A C 1
ATOM 1465 O O . GLY A 1 193 ? 13.054 -17.248 -2.694 1.00 85.19 193 GLY A O 1
ATOM 1466 N N . ALA A 1 194 ? 12.234 -15.794 -4.202 1.00 87.12 194 ALA A N 1
ATOM 1467 C CA . ALA A 1 194 ? 12.267 -14.659 -3.296 1.00 87.12 194 ALA A CA 1
ATOM 1468 C C . ALA A 1 194 ? 11.215 -14.837 -2.195 1.00 87.12 194 ALA A C 1
ATOM 1470 O O . ALA A 1 194 ? 10.049 -15.141 -2.450 1.00 87.12 194 ALA A O 1
ATOM 1471 N N . ALA A 1 195 ? 11.625 -14.599 -0.955 1.00 85.69 195 ALA A N 1
ATOM 1472 C CA . ALA A 1 195 ? 10.756 -14.643 0.208 1.00 85.69 195 ALA A CA 1
ATOM 1473 C C . ALA A 1 195 ? 11.071 -13.467 1.128 1.00 85.69 195 ALA A C 1
ATOM 1475 O O . ALA A 1 195 ? 12.184 -12.940 1.135 1.00 85.69 195 ALA A O 1
ATOM 1476 N N . LEU A 1 196 ? 10.086 -13.076 1.930 1.00 82.69 196 LEU A N 1
ATOM 1477 C CA . LEU A 1 196 ? 10.283 -12.128 3.013 1.00 82.69 196 LEU A CA 1
ATOM 1478 C C . LEU A 1 196 ? 10.358 -12.913 4.325 1.00 82.69 196 LEU A C 1
ATOM 1480 O O . LEU A 1 196 ? 9.365 -13.538 4.706 1.00 82.69 196 LEU A O 1
ATOM 1484 N N . PRO A 1 197 ? 11.520 -12.934 5.006 1.00 82.00 197 PRO A N 1
ATOM 1485 C CA . PRO A 1 197 ? 11.629 -13.561 6.312 1.00 82.00 197 PRO A CA 1
ATOM 1486 C C . PRO A 1 197 ? 10.607 -12.992 7.295 1.00 82.00 197 PRO A C 1
ATOM 1488 O O . PRO A 1 197 ? 10.115 -11.872 7.141 1.00 82.00 197 PRO A O 1
ATOM 1491 N N . ARG A 1 198 ? 10.319 -13.752 8.353 1.00 83.69 198 ARG A N 1
ATOM 1492 C CA . ARG A 1 198 ? 9.499 -13.261 9.461 1.00 83.69 198 ARG A CA 1
ATOM 1493 C C . ARG A 1 198 ? 10.098 -11.959 10.005 1.00 83.69 198 ARG A C 1
ATOM 1495 O O . ARG A 1 198 ? 11.253 -11.943 10.424 1.00 83.69 198 ARG A O 1
ATOM 1502 N N . HIS A 1 199 ? 9.300 -10.900 10.013 1.00 82.62 199 HIS A N 1
ATOM 1503 C CA . HIS A 1 199 ? 9.686 -9.562 10.452 1.00 82.62 199 HIS A CA 1
ATOM 1504 C C . HIS A 1 199 ? 8.479 -8.849 11.076 1.00 82.62 199 HIS A C 1
ATOM 1506 O O . HIS A 1 199 ? 7.373 -9.392 11.103 1.00 82.62 199 HIS A O 1
ATOM 1512 N N . THR A 1 200 ? 8.730 -7.650 11.592 1.00 84.44 200 THR A N 1
ATOM 1513 C CA . THR A 1 200 ? 7.713 -6.695 12.034 1.00 84.44 200 THR A CA 1
ATOM 1514 C C . THR A 1 200 ? 7.878 -5.448 11.175 1.00 84.44 200 THR A C 1
ATOM 1516 O O . THR A 1 200 ? 9.006 -4.963 11.067 1.00 84.44 200 THR A O 1
ATOM 1519 N N . ASP A 1 201 ? 6.788 -4.961 10.577 1.00 80.69 201 ASP A N 1
ATOM 1520 C CA . ASP A 1 201 ? 6.800 -3.774 9.708 1.00 80.69 201 ASP A CA 1
ATOM 1521 C C . ASP A 1 201 ? 7.168 -2.508 10.492 1.00 80.69 201 ASP A C 1
ATOM 1523 O O . ASP A 1 201 ? 8.048 -1.746 10.094 1.00 80.69 201 ASP A O 1
ATOM 1527 N N . GLU A 1 202 ? 6.553 -2.315 11.664 1.00 76.50 202 GLU A N 1
ATOM 1528 C CA . GLU A 1 202 ? 6.866 -1.184 12.532 1.00 76.50 202 GLU A CA 1
ATOM 1529 C C . GLU A 1 202 ? 8.169 -1.413 13.302 1.00 76.50 202 GLU A C 1
ATOM 1531 O O . GLU A 1 202 ? 8.320 -2.298 14.153 1.00 76.50 202 GLU A O 1
ATOM 1536 N N . HIS A 1 203 ? 9.133 -0.539 13.039 1.00 65.06 203 HIS A N 1
ATOM 1537 C CA . HIS A 1 203 ? 10.301 -0.368 13.881 1.00 65.06 203 HIS A CA 1
ATOM 1538 C C . HIS A 1 203 ? 10.039 0.749 14.888 1.00 65.06 203 HIS A C 1
ATOM 1540 O O . HIS A 1 203 ? 10.522 1.862 14.710 1.00 65.06 203 HIS A O 1
ATOM 1546 N N . HIS A 1 204 ? 9.337 0.435 15.977 1.00 54.31 204 HIS A N 1
ATOM 1547 C CA . HIS A 1 204 ? 9.262 1.314 17.146 1.00 54.31 204 HIS A CA 1
ATOM 1548 C C . HIS A 1 204 ? 10.670 1.534 17.722 1.00 54.31 204 HIS A C 1
ATOM 1550 O O . HIS A 1 204 ? 11.183 0.732 18.514 1.00 54.31 204 HIS A O 1
ATOM 1556 N N . ALA A 1 205 ? 11.347 2.599 17.295 1.00 51.44 205 ALA A N 1
ATOM 1557 C CA . ALA A 1 205 ? 12.678 2.951 17.780 1.00 51.44 205 ALA A CA 1
ATOM 1558 C C . ALA A 1 205 ? 12.655 3.245 19.291 1.00 51.44 205 ALA A C 1
ATOM 1560 O O . ALA A 1 205 ? 13.621 2.970 20.004 1.00 51.44 205 ALA A O 1
ATOM 1561 N N . GLU A 1 206 ? 11.523 3.734 19.785 1.00 48.00 206 GLU A N 1
ATOM 1562 C CA . GLU A 1 206 ? 11.190 3.941 21.187 1.00 48.00 206 GLU A CA 1
ATOM 1563 C C . GLU A 1 206 ? 11.170 2.629 21.987 1.00 48.00 206 GLU A C 1
ATOM 1565 O O . GLU A 1 206 ? 11.733 2.577 23.082 1.00 48.00 206 GLU A O 1
ATOM 1570 N N . LEU A 1 207 ? 10.655 1.532 21.418 1.00 45.75 207 LEU A N 1
ATOM 1571 C CA . LEU A 1 207 ? 10.670 0.216 22.072 1.00 45.75 207 LEU A CA 1
ATOM 1572 C C . LEU A 1 207 ? 12.063 -0.424 22.072 1.00 45.75 207 LEU A C 1
ATOM 1574 O O . LEU A 1 207 ? 12.396 -1.179 22.989 1.00 45.75 207 LEU A O 1
ATOM 1578 N N . LYS A 1 208 ? 12.920 -0.081 21.101 1.00 50.81 208 LYS A N 1
ATOM 1579 C CA . LYS A 1 208 ? 14.323 -0.535 21.080 1.00 50.81 208 LYS A CA 1
ATOM 1580 C C . LYS A 1 208 ? 15.146 0.040 22.237 1.00 50.81 208 LYS A C 1
ATOM 1582 O O . LYS A 1 208 ? 16.086 -0.612 22.680 1.00 50.81 208 LYS A O 1
ATOM 1587 N N . LYS A 1 209 ? 14.806 1.233 22.742 1.00 48.84 209 LYS A N 1
ATOM 1588 C CA . LYS A 1 209 ? 15.465 1.831 23.920 1.00 48.84 209 LYS A CA 1
ATOM 1589 C C . LYS A 1 209 ? 14.938 1.268 25.243 1.00 48.84 209 LYS A C 1
ATOM 1591 O O . LYS A 1 209 ? 15.686 1.232 26.214 1.00 48.84 209 LYS A O 1
ATOM 1596 N N . ALA A 1 210 ? 13.684 0.815 25.275 1.00 47.59 210 ALA A N 1
ATOM 1597 C CA . ALA A 1 210 ? 13.050 0.268 26.475 1.00 47.59 210 ALA A CA 1
ATOM 1598 C C . ALA A 1 210 ? 13.473 -1.181 26.785 1.00 47.59 210 ALA A C 1
ATOM 1600 O O . ALA A 1 210 ? 13.487 -1.582 27.946 1.00 47.59 210 ALA A O 1
ATOM 1601 N N . HIS A 1 211 ? 13.866 -1.959 25.770 1.00 41.03 211 HIS A N 1
ATOM 1602 C CA . HIS A 1 211 ? 14.348 -3.327 25.954 1.00 41.03 211 HIS A CA 1
ATOM 1603 C C . HIS A 1 211 ? 15.729 -3.536 25.314 1.00 41.03 211 HIS A C 1
ATOM 1605 O O . HIS A 1 211 ? 15.809 -3.752 24.103 1.00 41.03 211 HIS A O 1
ATOM 1611 N N . PRO A 1 212 ? 16.817 -3.623 26.105 1.00 45.06 212 PRO A N 1
ATOM 1612 C CA . PRO A 1 212 ? 18.152 -3.947 25.589 1.00 45.06 212 PRO A CA 1
ATOM 1613 C C . PRO A 1 212 ? 18.277 -5.374 25.014 1.00 45.06 212 PRO A C 1
ATOM 1615 O O . PRO A 1 212 ? 19.369 -5.797 24.660 1.00 45.06 212 PRO A O 1
ATOM 1618 N N . VAL A 1 213 ? 17.180 -6.134 24.912 1.00 47.81 213 VAL A N 1
ATOM 1619 C CA . VAL A 1 213 ? 17.171 -7.565 24.558 1.00 47.81 213 VAL A CA 1
ATOM 1620 C C . VAL A 1 213 ? 16.560 -7.842 23.172 1.00 47.81 213 VAL A C 1
ATOM 1622 O O . VAL A 1 213 ? 16.553 -8.982 22.723 1.00 47.81 213 VAL A O 1
ATOM 1625 N N . ALA A 1 214 ? 16.066 -6.830 22.451 1.00 41.44 214 ALA A N 1
ATOM 1626 C CA . ALA A 1 214 ? 15.316 -7.031 21.203 1.00 41.44 214 ALA A CA 1
ATOM 1627 C C . ALA A 1 214 ? 16.094 -6.700 19.913 1.00 41.44 214 ALA A C 1
ATOM 1629 O O . ALA A 1 214 ? 15.488 -6.420 18.880 1.00 41.44 214 ALA A O 1
ATOM 1630 N N . SER A 1 215 ? 17.429 -6.734 19.932 1.00 48.09 215 SER A N 1
ATOM 1631 C CA . SER A 1 215 ? 18.196 -6.849 18.687 1.00 48.09 215 SER A CA 1
ATOM 1632 C C . SER A 1 215 ? 18.540 -8.322 18.467 1.00 48.09 215 SER A C 1
ATOM 1634 O O . SER A 1 215 ? 18.950 -9.020 19.395 1.00 48.09 215 SER A O 1
ATOM 1636 N N . GLY A 1 216 ? 18.354 -8.822 17.242 1.00 52.41 216 GLY A N 1
ATOM 1637 C CA . GLY A 1 216 ? 18.684 -10.211 16.894 1.00 52.41 216 GLY A CA 1
ATOM 1638 C C . GLY A 1 216 ? 20.120 -10.604 17.275 1.00 52.41 216 GLY A C 1
ATOM 1639 O O . GLY A 1 216 ? 20.366 -11.758 17.616 1.00 52.41 216 GLY A O 1
ATOM 1640 N N . ASP A 1 217 ? 21.032 -9.631 17.333 1.00 55.97 217 ASP A N 1
ATOM 1641 C CA . ASP A 1 217 ? 22.414 -9.804 17.785 1.00 55.97 217 ASP A CA 1
ATOM 1642 C C . ASP A 1 217 ? 22.543 -10.226 19.254 1.00 55.97 217 ASP A C 1
ATOM 1644 O O . ASP A 1 217 ? 23.393 -11.055 19.579 1.00 55.97 217 ASP A O 1
ATOM 1648 N N . GLU A 1 218 ? 21.722 -9.695 20.162 1.00 56.09 218 GLU A N 1
ATOM 1649 C CA . GLU A 1 218 ? 21.774 -10.065 21.585 1.00 56.09 218 GLU A CA 1
ATOM 1650 C C . GLU A 1 218 ? 21.281 -11.499 21.807 1.00 56.09 218 GLU A C 1
ATOM 1652 O O . GLU A 1 218 ? 21.838 -12.234 22.626 1.00 56.09 218 GLU A O 1
ATOM 1657 N N . ASN A 1 219 ? 20.292 -11.943 21.026 1.00 53.31 219 ASN A N 1
ATOM 1658 C CA . ASN A 1 219 ? 19.787 -13.312 21.112 1.00 53.31 219 ASN A CA 1
ATOM 1659 C C . ASN A 1 219 ? 20.803 -14.320 20.546 1.00 53.31 219 ASN A C 1
ATOM 1661 O O . ASN A 1 219 ? 21.037 -15.369 21.148 1.00 53.31 219 ASN A O 1
ATOM 1665 N N . VAL A 1 220 ? 21.493 -13.966 19.453 1.00 61.91 220 VAL A N 1
ATOM 1666 C CA . VAL A 1 220 ? 22.624 -14.745 18.920 1.00 61.91 220 VAL A CA 1
ATOM 1667 C C . VAL A 1 220 ? 23.753 -14.826 19.950 1.00 61.91 220 VAL A C 1
ATOM 1669 O O . VAL A 1 220 ? 24.204 -15.925 20.271 1.00 61.91 220 VAL A O 1
ATOM 1672 N N . LYS A 1 221 ? 24.151 -13.698 20.556 1.00 66.75 221 LYS A N 1
ATOM 1673 C CA . LYS A 1 221 ? 25.174 -13.663 21.617 1.00 66.75 221 LYS A CA 1
ATOM 1674 C C . LYS A 1 221 ? 24.774 -14.489 22.841 1.00 66.75 221 LYS A C 1
ATOM 1676 O O . LYS A 1 221 ? 25.635 -15.143 23.428 1.00 66.75 221 LYS A O 1
ATOM 1681 N N . ARG A 1 222 ? 23.495 -14.497 23.232 1.00 66.00 222 ARG A N 1
ATOM 1682 C CA . ARG A 1 222 ? 22.981 -15.306 24.351 1.00 66.00 222 ARG A CA 1
ATOM 1683 C C . ARG A 1 222 ? 23.114 -16.800 24.075 1.00 66.00 222 ARG A C 1
ATOM 1685 O O . ARG A 1 222 ? 23.718 -17.504 24.882 1.00 66.00 222 ARG A O 1
ATOM 1692 N N . VAL A 1 223 ? 22.648 -17.260 22.914 1.00 66.19 223 VAL A N 1
ATOM 1693 C CA . VAL A 1 223 ? 22.775 -18.667 22.490 1.00 66.19 223 VAL A CA 1
ATOM 1694 C C . VAL A 1 223 ? 24.248 -19.087 22.418 1.00 66.19 223 VAL A C 1
ATOM 1696 O O . VAL A 1 223 ? 24.612 -20.190 22.827 1.00 66.19 223 VAL A O 1
ATOM 1699 N N . GLN A 1 224 ? 25.125 -18.193 21.958 1.00 69.00 224 GLN A N 1
ATOM 1700 C CA . GLN A 1 224 ? 26.564 -18.448 21.882 1.00 69.00 224 GLN A CA 1
ATOM 1701 C C . GLN A 1 224 ? 27.218 -18.543 23.273 1.00 69.00 224 GLN A C 1
ATOM 1703 O O . GLN A 1 224 ? 28.019 -19.447 23.512 1.00 69.00 224 GLN A O 1
ATOM 1708 N N . ARG A 1 225 ? 26.835 -17.677 24.224 1.00 71.94 225 ARG A N 1
ATOM 1709 C CA . ARG A 1 225 ? 27.298 -17.743 25.625 1.00 71.94 225 ARG A CA 1
ATOM 1710 C C . ARG A 1 225 ? 26.823 -19.011 26.332 1.00 71.94 225 ARG A C 1
ATOM 1712 O O . ARG A 1 225 ? 27.594 -19.612 27.077 1.00 71.94 225 ARG A O 1
ATOM 1719 N N . GLU A 1 226 ? 25.587 -19.439 26.095 1.00 70.25 226 GLU A N 1
ATOM 1720 C CA . GLU A 1 226 ? 25.049 -20.677 26.670 1.00 70.25 226 GLU A CA 1
ATOM 1721 C C . GLU A 1 226 ? 25.746 -21.927 26.121 1.00 70.25 226 GLU A C 1
ATOM 1723 O O . GLU A 1 226 ? 26.013 -22.857 26.883 1.00 70.25 226 GLU A O 1
ATOM 1728 N N . ARG A 1 227 ? 26.118 -21.935 24.834 1.00 64.06 227 ARG A N 1
ATOM 1729 C CA . ARG A 1 227 ? 26.950 -23.002 24.255 1.00 64.06 227 ARG A CA 1
ATOM 1730 C C . ARG A 1 227 ? 28.358 -23.039 24.848 1.00 64.06 227 ARG A C 1
ATOM 1732 O O . ARG A 1 227 ? 28.824 -24.127 25.169 1.00 64.06 227 ARG A O 1
ATOM 1739 N N . CYS A 1 228 ? 29.007 -21.891 25.059 1.00 67.00 228 CYS A N 1
ATOM 1740 C CA . CYS A 1 228 ? 30.315 -21.853 25.726 1.00 67.00 228 CYS A CA 1
ATOM 1741 C C . CYS A 1 228 ? 30.249 -22.342 27.179 1.00 67.00 228 CYS A C 1
ATOM 1743 O O . CYS A 1 228 ? 31.143 -23.059 27.618 1.00 67.00 228 CYS A O 1
ATOM 1745 N N . ARG A 1 229 ? 29.187 -22.010 27.925 1.00 61.75 229 AR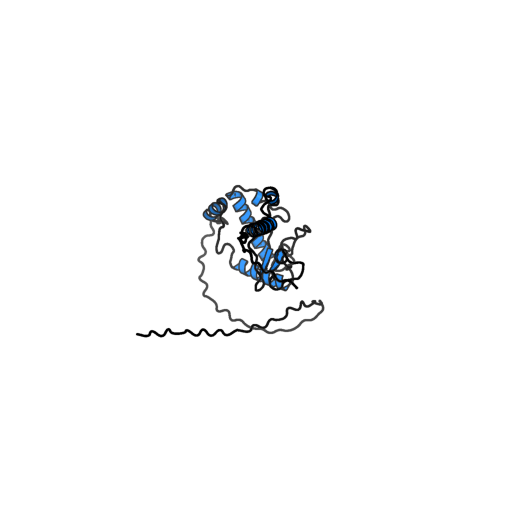G A N 1
ATOM 1746 C CA . ARG A 1 229 ? 29.046 -22.441 29.327 1.00 61.75 229 ARG A CA 1
ATOM 1747 C C . ARG A 1 229 ? 28.814 -23.942 29.496 1.00 61.75 229 ARG A C 1
ATOM 1749 O O . ARG A 1 229 ? 29.233 -24.493 30.502 1.00 61.75 229 ARG A O 1
ATOM 1756 N N . ARG A 1 230 ? 28.194 -24.624 28.527 1.00 57.50 230 ARG A N 1
ATOM 1757 C CA . ARG A 1 230 ? 28.006 -26.089 28.585 1.00 57.50 230 ARG A CA 1
ATOM 1758 C C . ARG A 1 230 ? 29.234 -26.895 28.145 1.00 57.50 230 ARG A C 1
ATOM 1760 O O . ARG A 1 230 ? 29.203 -28.116 28.234 1.00 57.50 230 ARG A O 1
ATOM 1767 N N . GLY A 1 231 ? 30.298 -26.241 27.677 1.00 55.44 231 GLY A N 1
ATOM 1768 C CA . GLY A 1 231 ? 31.509 -26.912 27.198 1.00 55.44 231 GLY A CA 1
ATOM 1769 C C . GLY A 1 231 ? 32.524 -27.295 28.279 1.00 55.44 231 GLY A C 1
ATOM 1770 O O . GLY A 1 231 ? 33.454 -28.033 27.971 1.00 55.44 231 GLY A O 1
ATOM 1771 N N . THR A 1 232 ? 32.386 -26.818 29.523 1.00 56.09 232 THR A N 1
ATOM 1772 C CA . THR A 1 232 ? 33.442 -26.964 30.548 1.00 56.09 232 THR A CA 1
ATOM 1773 C C . THR A 1 232 ? 33.144 -27.937 31.691 1.00 56.09 232 THR A C 1
ATOM 1775 O O . THR A 1 232 ? 34.076 -28.289 32.404 1.00 56.09 232 THR A O 1
ATOM 1778 N N . ASP A 1 233 ? 31.919 -28.453 31.836 1.00 54.72 233 ASP A N 1
ATOM 1779 C CA . ASP A 1 233 ? 31.549 -29.287 33.002 1.00 54.72 233 ASP A CA 1
ATOM 1780 C C . ASP A 1 233 ? 31.616 -30.812 32.773 1.00 54.72 233 ASP A C 1
ATOM 1782 O O . ASP A 1 233 ? 31.226 -31.596 33.633 1.00 54.72 233 ASP A O 1
ATOM 1786 N N . GLY A 1 234 ? 32.157 -31.271 31.641 1.00 53.47 234 GLY A N 1
ATOM 1787 C CA . GLY A 1 234 ? 32.255 -32.704 31.312 1.00 53.47 234 GLY A CA 1
ATOM 1788 C C . GLY A 1 234 ? 33.605 -33.377 31.590 1.00 53.47 234 GLY A C 1
ATOM 1789 O O . GLY A 1 234 ? 33.790 -34.534 31.223 1.00 53.47 234 GLY A O 1
ATOM 1790 N N . GLY A 1 235 ? 34.575 -32.679 32.184 1.00 52.94 235 GLY A N 1
ATOM 1791 C CA . GLY A 1 235 ? 35.934 -33.188 32.396 1.00 52.94 235 GLY A CA 1
ATOM 1792 C C . GLY A 1 235 ? 36.149 -33.776 33.787 1.00 52.94 235 GLY A C 1
ATOM 1793 O O . GLY A 1 235 ? 36.969 -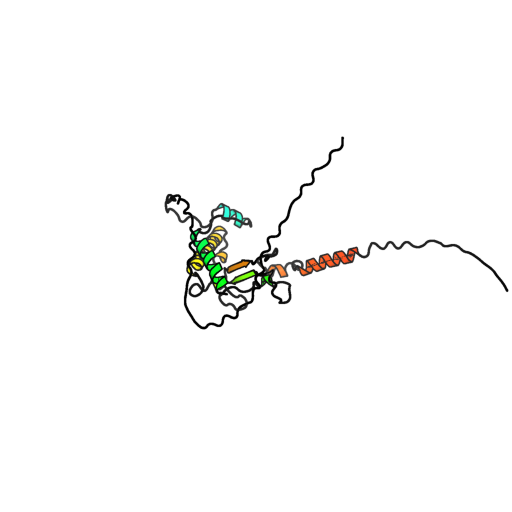33.256 34.543 1.00 52.94 235 GLY A O 1
ATOM 1794 N N . HIS A 1 236 ? 35.431 -34.845 34.144 1.00 52.88 236 HIS A N 1
ATOM 1795 C CA . HIS A 1 236 ? 35.714 -35.610 35.360 1.00 52.88 236 HIS A CA 1
ATOM 1796 C C . HIS A 1 236 ? 37.099 -36.266 35.214 1.00 52.88 236 HIS A C 1
ATOM 1798 O O . HIS A 1 236 ? 37.282 -37.292 34.561 1.00 52.88 236 HIS A O 1
ATOM 1804 N N . ARG A 1 237 ? 38.113 -35.587 35.753 1.00 47.69 237 ARG A N 1
ATOM 1805 C CA . ARG A 1 237 ? 39.518 -35.988 35.741 1.00 47.69 237 ARG A CA 1
ATOM 1806 C C . ARG A 1 237 ? 39.682 -37.177 36.691 1.00 47.69 237 ARG A C 1
ATOM 1808 O O . ARG A 1 237 ? 39.897 -36.988 37.885 1.00 47.69 237 ARG A O 1
ATOM 1815 N N . MET A 1 238 ? 39.549 -38.393 36.165 1.00 47.72 238 MET A N 1
ATOM 1816 C CA . MET A 1 238 ? 39.931 -39.617 36.873 1.00 47.72 238 MET A CA 1
ATOM 1817 C C . MET A 1 238 ? 41.406 -39.500 37.279 1.00 47.72 238 MET A C 1
ATOM 1819 O O . MET A 1 238 ? 42.290 -39.389 36.427 1.00 47.72 238 MET A O 1
ATOM 1823 N N . ARG A 1 239 ? 41.668 -39.464 38.590 1.00 50.28 239 ARG A N 1
ATOM 1824 C CA . ARG A 1 239 ? 43.015 -39.632 39.148 1.00 50.28 239 ARG A CA 1
ATOM 1825 C C . ARG A 1 239 ? 43.465 -41.069 38.862 1.00 50.28 239 ARG A C 1
ATOM 1827 O O . ARG A 1 239 ? 42.720 -41.980 39.213 1.00 50.28 239 ARG A O 1
ATOM 1834 N N . PRO A 1 240 ? 44.654 -41.305 38.287 1.00 55.69 240 PRO A N 1
ATOM 1835 C CA . PRO A 1 240 ? 45.211 -42.645 38.263 1.00 55.69 240 PRO A CA 1
ATOM 1836 C C . PRO A 1 240 ? 45.721 -42.985 39.667 1.00 55.69 240 PRO A C 1
ATOM 1838 O O . PRO A 1 240 ? 46.669 -42.379 40.171 1.00 55.69 240 PRO A O 1
ATOM 1841 N N . GLU A 1 241 ? 45.048 -43.934 40.310 1.00 52.97 241 GLU A N 1
ATOM 1842 C CA . GLU A 1 241 ? 45.574 -44.659 41.460 1.00 52.97 241 GLU A CA 1
ATOM 1843 C C . GLU A 1 241 ? 46.729 -45.572 41.026 1.00 52.97 241 GLU A C 1
ATOM 1845 O O . GLU A 1 241 ? 46.644 -46.273 40.023 1.00 52.97 241 GLU A O 1
ATOM 1850 N N . GLY A 1 242 ? 47.801 -45.543 41.820 1.00 55.53 242 GLY A N 1
ATOM 1851 C CA . GLY A 1 242 ? 48.656 -46.684 42.153 1.00 55.53 242 GLY A CA 1
ATOM 1852 C C . GLY A 1 242 ? 49.223 -47.555 41.028 1.00 55.53 242 GLY A C 1
ATOM 1853 O O . GLY A 1 242 ? 48.578 -48.489 40.567 1.00 55.53 242 GLY A O 1
ATOM 1854 N N . ALA A 1 243 ? 50.525 -47.409 40.761 1.00 52.88 243 ALA A N 1
ATOM 1855 C CA . ALA A 1 243 ? 51.336 -48.513 40.249 1.00 52.88 243 ALA A CA 1
ATOM 1856 C C . ALA A 1 243 ? 52.568 -48.723 41.139 1.00 52.88 243 ALA A C 1
ATOM 1858 O O . ALA A 1 243 ? 53.447 -47.871 41.264 1.00 52.88 243 ALA A O 1
ATOM 1859 N N . MET A 1 244 ? 52.564 -49.883 41.794 1.00 47.22 244 MET A N 1
ATOM 1860 C CA . MET A 1 244 ? 53.604 -50.447 42.646 1.00 47.22 244 MET A CA 1
ATOM 1861 C C . MET A 1 244 ? 54.948 -50.669 41.931 1.00 47.22 244 MET A C 1
ATOM 1863 O O . MET A 1 244 ? 55.005 -51.114 40.789 1.00 47.22 244 MET A O 1
ATOM 1867 N N . LYS A 1 245 ? 56.012 -50.464 42.719 1.00 51.44 245 LYS A N 1
ATOM 1868 C CA . LYS A 1 245 ? 57.305 -51.178 42.800 1.00 51.44 245 LYS A CA 1
ATOM 1869 C C . LYS A 1 245 ? 57.579 -52.338 41.821 1.00 51.44 245 LYS A C 1
ATOM 1871 O O . LYS A 1 245 ? 56.834 -53.311 41.786 1.00 51.44 245 LYS A O 1
ATOM 1876 N N . ARG A 1 246 ? 58.791 -52.315 41.248 1.00 49.09 246 ARG A N 1
ATOM 1877 C CA . ARG A 1 246 ? 59.794 -53.404 41.078 1.00 49.09 246 ARG A CA 1
ATOM 1878 C C . ARG A 1 246 ? 61.070 -52.693 40.570 1.00 49.09 246 ARG A C 1
ATOM 1880 O O . ARG A 1 246 ? 60.967 -51.932 39.626 1.00 49.09 246 ARG A O 1
ATOM 1887 N N . GLY A 1 247 ? 62.251 -52.712 41.187 1.00 49.12 247 GLY A N 1
ATOM 1888 C CA . GLY A 1 247 ? 62.940 -53.785 41.893 1.00 49.12 247 GLY A CA 1
ATOM 1889 C C . GLY A 1 247 ? 63.793 -54.575 40.897 1.00 49.12 247 GLY A C 1
ATOM 1890 O O . GLY A 1 247 ? 63.278 -55.541 40.351 1.00 49.12 247 GLY A O 1
ATOM 1891 N N . ALA A 1 248 ? 65.049 -54.172 40.660 1.00 51.62 248 ALA A N 1
ATOM 1892 C CA . ALA A 1 248 ? 66.098 -55.041 40.112 1.00 51.62 248 ALA A CA 1
ATOM 1893 C C . ALA A 1 248 ? 67.496 -54.439 40.344 1.00 51.62 248 ALA A C 1
ATOM 1895 O O . ALA A 1 248 ? 67.837 -53.392 39.797 1.00 51.62 248 ALA A O 1
ATOM 1896 N N . LEU A 1 249 ? 68.281 -55.135 41.170 1.00 55.50 249 LEU A N 1
ATOM 1897 C CA . LEU A 1 249 ? 69.740 -55.097 41.182 1.00 55.50 249 LEU A CA 1
ATOM 1898 C C . LEU A 1 249 ? 70.275 -55.615 39.837 1.00 55.50 249 LEU A C 1
ATOM 1900 O O . LEU A 1 249 ? 69.777 -56.632 39.367 1.00 55.50 249 LEU A O 1
ATOM 1904 N N . HIS A 1 250 ? 71.373 -55.052 39.332 1.00 51.06 250 HIS A N 1
ATOM 1905 C CA . HIS A 1 250 ? 72.549 -55.866 39.018 1.00 51.06 250 HIS A CA 1
ATOM 1906 C C . HIS A 1 250 ? 73.822 -55.026 38.934 1.00 51.06 250 HIS A C 1
ATOM 1908 O O . HIS A 1 250 ? 73.842 -53.929 38.386 1.00 51.06 250 HIS A O 1
ATOM 1914 N N . ALA A 1 251 ? 74.850 -55.587 39.562 1.00 56.47 251 ALA A N 1
ATOM 1915 C CA . ALA A 1 251 ? 76.227 -55.147 39.565 1.00 56.47 251 ALA A CA 1
ATOM 1916 C C . ALA A 1 251 ? 76.948 -55.648 38.310 1.00 56.47 251 ALA A C 1
ATOM 1918 O O . ALA A 1 251 ? 76.638 -56.743 37.836 1.00 56.47 251 ALA A O 1
ATOM 1919 N N . GLN A 1 252 ? 77.941 -54.884 37.862 1.00 56.50 252 GLN A N 1
ATOM 1920 C CA . GLN A 1 252 ? 79.306 -55.333 37.574 1.00 56.50 252 GLN A CA 1
ATOM 1921 C C . GLN A 1 252 ? 80.222 -54.110 37.563 1.00 56.50 252 GLN A C 1
ATOM 1923 O O . GLN A 1 252 ? 79.785 -53.063 37.034 1.00 56.50 252 GLN A O 1
#

Radius of gyration: 32.18 Å; chains: 1; bounding box: 110×82×81 Å